Protein AF-A0A146G8A7-F1 (afdb_monomer)

Foldseek 3Di:
DDDDDDDDD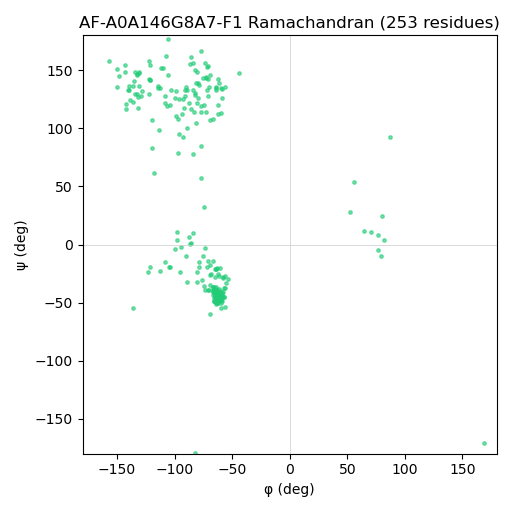DDPDDDDPVNVVVVVVVVVVVVVVVVVVVVVVVVVVVLVVLVVQQCVLCVVVVVVLLQQQQQFDLDPFAAQCAVLWHKTKGQQAWDDPPDDAWHSIKIWGWDQDLQQKIWIWIDTDGPPDPPRGRTNDHRDDPCVVVTDTDDIDHFWLEWAKWFQFPVRFTASDDDSVRHTFWIKIKTKGFGPVQSVQDDSVRSNVSSVCLVVQQPRGDHSVVSVVCCVVPPDPCVVGDPCGVSGIDMDIDIRGHD

Sequence (255 aa):
MKRSPTCRSASPAGFSLIELLVAVAVLALMTLMLGQLFSTVNTTWLGGQARVDNFSKSRVLLDLLSEDLRKGVYRSDICSFPNSDIALYTQRAGFAKGATNLRDISLVTYSLQPDTTLQRADYAVTFANTAGITFGNTNSLPETANAVARDTVSGVLGFRVLFLGTNGSLSSTYNVTNGLRGFAVGLAVVDQRTLEKLSAAQLQKLQSDLHDKVSGTNSIRADWQHYMDSQLPWDSYPRDLGRGIKIFERYVPLR

Structure (mmCIF, N/CA/C/O backbone):
data_AF-A0A146G8A7-F1
#
_entry.id   AF-A0A146G8A7-F1
#
loop_
_atom_site.group_PDB
_atom_site.id
_atom_site.type_symbol
_atom_site.label_atom_id
_atom_site.label_alt_id
_atom_site.label_comp_id
_atom_site.label_asym_id
_atom_site.label_entity_id
_atom_site.label_seq_id
_atom_site.pdbx_PDB_ins_code
_atom_site.Cartn_x
_atom_site.Cartn_y
_atom_site.Cartn_z
_atom_site.occupancy
_atom_site.B_iso_or_equiv
_atom_site.auth_seq_id
_atom_site.auth_comp_id
_atom_site.auth_asym_id
_atom_site.auth_atom_id
_atom_site.pdbx_PDB_model_num
ATOM 1 N N . MET A 1 1 ? -79.310 -46.094 39.053 1.00 49.19 1 MET A N 1
ATOM 2 C CA . MET A 1 1 ? -77.980 -45.881 38.427 1.00 49.19 1 MET A CA 1
ATOM 3 C C . MET A 1 1 ? -77.977 -44.548 37.684 1.00 49.19 1 MET A C 1
ATOM 5 O O . MET A 1 1 ? -79.025 -44.183 37.177 1.00 49.19 1 MET A O 1
ATOM 9 N N . LYS A 1 2 ? -76.802 -43.897 37.605 1.00 48.31 2 LYS A N 1
ATOM 10 C CA . LYS A 1 2 ? -76.455 -42.578 37.015 1.00 48.31 2 LYS A CA 1
ATOM 11 C C . LYS A 1 2 ? -76.613 -41.351 37.929 1.00 48.31 2 LYS A C 1
ATOM 13 O O . LYS A 1 2 ? -77.656 -40.718 37.992 1.00 48.31 2 LYS A O 1
ATOM 18 N N . ARG A 1 3 ? -75.505 -41.010 38.603 1.00 51.41 3 ARG A N 1
ATOM 19 C CA . ARG A 1 3 ? -75.219 -39.672 39.143 1.00 51.41 3 ARG A CA 1
ATOM 20 C C . ARG A 1 3 ? -74.646 -38.817 38.007 1.00 51.41 3 ARG A C 1
ATOM 22 O O . ARG A 1 3 ? -73.713 -39.264 37.343 1.00 51.41 3 ARG A O 1
ATOM 29 N N . SER A 1 4 ? -75.201 -37.629 37.787 1.00 67.06 4 SER A N 1
ATOM 30 C CA . SER A 1 4 ? -74.641 -36.627 36.870 1.00 67.06 4 SER A CA 1
ATOM 31 C C . SER A 1 4 ? -73.385 -35.979 37.468 1.00 67.06 4 SER A C 1
ATOM 33 O O . SER A 1 4 ? -73.343 -35.769 38.683 1.00 67.06 4 SER A O 1
ATOM 35 N N . PRO A 1 5 ? -72.368 -35.646 36.654 1.00 61.12 5 PRO A N 1
ATOM 36 C CA . PRO A 1 5 ? -71.168 -34.973 37.127 1.00 61.12 5 PRO A CA 1
ATOM 37 C C . PRO A 1 5 ? -71.448 -33.474 37.299 1.00 61.12 5 PRO A C 1
ATOM 39 O O . PRO A 1 5 ? -71.905 -32.801 36.379 1.00 61.12 5 PRO A O 1
ATOM 42 N N . THR A 1 6 ? -71.169 -32.934 38.481 1.00 63.06 6 THR A N 1
ATOM 43 C CA . THR A 1 6 ? -71.152 -31.487 38.720 1.00 63.06 6 THR A CA 1
ATOM 44 C C . THR A 1 6 ? -69.859 -30.897 38.156 1.00 63.06 6 THR A C 1
ATOM 46 O O . THR A 1 6 ? -68.778 -31.188 38.674 1.00 63.06 6 THR A O 1
ATOM 49 N N . CYS A 1 7 ? -69.958 -30.061 37.118 1.00 60.97 7 CYS A N 1
ATOM 50 C CA . CYS A 1 7 ? -68.868 -29.193 36.669 1.00 60.97 7 CYS A CA 1
ATOM 51 C C . CYS A 1 7 ? -68.466 -28.252 37.812 1.00 60.97 7 CYS A C 1
ATOM 53 O O . CYS A 1 7 ? -69.240 -27.383 38.211 1.00 60.97 7 CYS A O 1
ATOM 55 N N . ARG A 1 8 ? -67.251 -28.417 38.343 1.00 61.81 8 ARG A N 1
ATOM 56 C CA . ARG A 1 8 ? -66.639 -27.425 39.230 1.00 61.81 8 ARG A CA 1
ATOM 57 C C . ARG A 1 8 ? -66.222 -26.224 38.384 1.00 61.81 8 ARG A C 1
ATOM 59 O O . ARG A 1 8 ? -65.345 -26.343 37.536 1.00 61.81 8 ARG A O 1
ATOM 66 N N . SER A 1 9 ? -66.861 -25.084 38.625 1.00 63.19 9 SER A N 1
ATOM 67 C CA . SER A 1 9 ? -66.360 -23.778 38.203 1.00 63.19 9 SER A CA 1
ATOM 68 C C . SER A 1 9 ? -65.029 -23.536 38.918 1.00 63.19 9 SER A C 1
ATOM 70 O O . SER A 1 9 ? -64.984 -23.450 40.144 1.00 63.19 9 SER A O 1
ATOM 72 N N . ALA A 1 10 ? -63.937 -23.509 38.157 1.00 64.19 10 ALA A N 1
ATOM 73 C CA . ALA A 1 10 ? -62.665 -22.996 38.639 1.00 64.19 10 ALA A CA 1
ATOM 74 C C . ALA A 1 10 ? -62.754 -21.466 38.619 1.00 64.19 10 ALA A C 1
ATOM 76 O O . ALA A 1 10 ? -62.988 -20.870 37.567 1.00 64.19 10 ALA A O 1
ATOM 77 N N . SER A 1 11 ? -62.616 -20.834 39.781 1.00 64.50 11 SER A N 1
ATOM 78 C CA . SER A 1 11 ? -62.465 -19.386 39.877 1.00 64.50 11 SER A CA 1
ATOM 79 C C . SER A 1 11 ? -61.153 -18.973 39.196 1.00 64.50 11 SER A C 1
ATOM 81 O O . SER A 1 11 ? -60.120 -19.602 39.444 1.00 64.50 11 SER A O 1
ATOM 83 N N . PRO A 1 12 ? -61.152 -17.936 38.340 1.00 63.16 12 PRO A N 1
ATOM 84 C CA . PRO A 1 12 ? -59.918 -17.437 37.758 1.00 63.16 12 PRO A CA 1
ATOM 85 C C . PRO A 1 12 ? -59.109 -16.776 38.878 1.00 63.16 12 PRO A C 1
ATOM 87 O O . PRO A 1 12 ? -59.474 -15.715 39.382 1.00 63.16 12 PRO A O 1
ATOM 90 N N . ALA A 1 13 ? -58.037 -17.434 39.313 1.00 68.94 13 ALA A N 1
ATOM 91 C CA . ALA A 1 13 ? -57.067 -16.837 40.216 1.00 68.94 13 ALA A CA 1
ATOM 92 C C . ALA A 1 13 ? -56.362 -15.697 39.464 1.00 68.94 13 ALA A C 1
ATOM 94 O O . ALA A 1 13 ? -55.609 -15.938 38.522 1.00 68.94 13 ALA A O 1
ATOM 95 N N . GLY A 1 14 ? -56.673 -14.452 39.827 1.00 73.88 14 GLY A N 1
ATOM 96 C CA . GLY A 1 14 ? -55.958 -13.280 39.332 1.00 73.88 14 GLY A CA 1
ATOM 97 C C . GLY A 1 14 ? -54.555 -13.220 39.933 1.00 73.88 14 GLY A C 1
ATOM 98 O O . GLY A 1 14 ? -54.372 -13.549 41.103 1.00 73.88 14 GLY A O 1
ATOM 99 N N . PHE A 1 15 ? -53.575 -12.799 39.136 1.00 77.94 15 PHE A N 1
ATOM 100 C CA . PHE A 1 15 ? -52.209 -12.569 39.605 1.00 77.94 15 PHE A CA 1
ATOM 101 C C . PHE A 1 15 ? -52.174 -11.484 40.687 1.00 77.94 15 PHE A C 1
ATOM 103 O O . PHE A 1 15 ? -52.839 -10.451 40.573 1.00 77.94 15 PHE A O 1
ATOM 110 N N . SER A 1 16 ? -51.369 -11.701 41.723 1.00 89.75 16 SER A N 1
ATOM 111 C CA . SER A 1 16 ? -51.107 -10.689 42.742 1.00 89.75 16 SER A CA 1
ATOM 112 C C . SER A 1 16 ? -50.227 -9.561 42.186 1.00 89.75 16 SER A C 1
ATOM 114 O O . SER A 1 16 ? -49.403 -9.760 41.291 1.00 89.75 16 SER A O 1
ATOM 116 N N . LEU A 1 17 ? -50.360 -8.355 42.751 1.00 87.19 17 LEU A N 1
ATOM 117 C CA . LEU A 1 17 ? -49.528 -7.199 42.384 1.00 87.19 17 LEU A CA 1
ATOM 118 C C . LEU A 1 17 ? -48.026 -7.489 42.518 1.00 87.19 17 LEU A C 1
ATOM 120 O O . LEU A 1 17 ? -47.232 -6.970 41.737 1.00 87.19 17 LEU A O 1
ATOM 124 N N . ILE A 1 18 ? -47.639 -8.328 43.484 1.00 91.19 18 ILE A N 1
ATOM 125 C CA . ILE A 1 18 ? -46.236 -8.676 43.703 1.00 91.19 18 ILE A CA 1
ATOM 126 C C . ILE A 1 18 ? -45.707 -9.622 42.621 1.00 91.19 18 ILE A C 1
ATOM 128 O O . ILE A 1 18 ? -44.598 -9.415 42.141 1.00 91.19 18 ILE A O 1
ATOM 132 N N . GLU A 1 19 ? -46.505 -10.589 42.160 1.00 89.38 19 GLU A N 1
ATOM 133 C CA . GLU A 1 19 ? -46.132 -11.461 41.037 1.00 89.38 19 GLU A CA 1
ATOM 134 C C . GLU A 1 19 ? -45.983 -10.663 39.742 1.00 89.38 19 GLU A C 1
ATOM 136 O O . GLU A 1 19 ? -45.034 -10.884 38.992 1.00 89.38 19 GLU A O 1
ATOM 141 N N . LEU A 1 20 ? -46.868 -9.689 39.505 1.00 92.00 20 LEU A N 1
ATOM 142 C CA . LEU A 1 20 ? -46.773 -8.809 38.342 1.00 92.00 20 LEU A CA 1
ATOM 143 C C . LEU A 1 20 ? -45.519 -7.923 38.406 1.00 92.00 20 LEU A C 1
ATOM 145 O O . LEU A 1 20 ? -44.819 -7.778 37.405 1.00 92.00 20 LEU A O 1
ATOM 149 N N . LEU A 1 21 ? -45.186 -7.384 39.582 1.00 93.31 21 LEU A N 1
ATOM 150 C CA . LEU A 1 21 ? -43.980 -6.576 39.778 1.00 93.31 21 LEU A CA 1
ATOM 151 C C . LEU A 1 21 ? -42.706 -7.404 39.567 1.00 93.31 21 LEU A C 1
ATOM 153 O O . LEU A 1 21 ? -41.791 -6.962 38.871 1.00 93.31 21 LEU A O 1
ATOM 157 N N . VAL A 1 22 ? -42.664 -8.626 40.103 1.00 95.69 22 VAL A N 1
ATOM 158 C CA . VAL A 1 22 ? -41.540 -9.552 39.908 1.00 95.69 22 VAL A CA 1
ATOM 159 C C . VAL A 1 22 ? -41.408 -9.950 38.436 1.00 95.69 22 VAL A C 1
ATOM 161 O O . VAL A 1 22 ? -40.302 -9.915 37.897 1.00 95.69 22 VAL A O 1
ATOM 164 N N . ALA A 1 23 ? -42.512 -10.262 37.752 1.00 95.38 23 ALA A N 1
ATOM 165 C CA . ALA A 1 23 ? -42.494 -10.620 36.335 1.00 95.38 23 ALA A CA 1
ATOM 166 C C . ALA A 1 23 ? -41.949 -9.481 35.456 1.00 95.38 23 ALA A C 1
ATOM 168 O O . ALA A 1 23 ? -41.101 -9.720 34.595 1.00 95.38 23 ALA A O 1
ATOM 169 N N . VAL A 1 24 ? -42.373 -8.236 35.706 1.00 95.00 24 VAL A N 1
ATOM 170 C CA . VAL A 1 24 ? -41.868 -7.057 34.984 1.00 95.00 24 VAL A CA 1
ATOM 171 C C . VAL A 1 24 ? -40.394 -6.794 35.302 1.00 95.00 24 VAL A C 1
ATOM 173 O O . VAL A 1 24 ? -39.631 -6.479 34.391 1.00 95.00 24 VAL A O 1
ATOM 176 N N . ALA A 1 25 ? -39.960 -6.971 36.554 1.00 95.81 25 ALA A N 1
ATOM 177 C CA . ALA A 1 25 ? -38.556 -6.809 36.935 1.00 95.81 25 ALA A CA 1
ATOM 178 C C . ALA A 1 25 ? -37.645 -7.828 36.231 1.00 95.81 25 ALA A C 1
ATOM 180 O O . ALA A 1 25 ? -36.602 -7.459 35.688 1.00 95.81 25 ALA A O 1
ATOM 181 N N . VAL A 1 26 ? -38.057 -9.099 36.179 1.00 96.50 26 VAL A N 1
ATOM 182 C CA . VAL A 1 26 ? -37.319 -10.150 35.461 1.00 96.50 26 VAL A CA 1
ATOM 183 C C . VAL A 1 26 ? -37.304 -9.872 33.958 1.00 96.50 26 VAL A C 1
ATOM 185 O O . VAL A 1 26 ? -36.250 -9.977 33.335 1.00 96.50 26 VAL A O 1
ATOM 188 N N . LEU A 1 27 ? -38.432 -9.455 33.376 1.00 96.19 27 LEU A N 1
ATOM 189 C CA . LEU A 1 27 ? -38.505 -9.082 31.962 1.00 96.19 27 LEU A CA 1
ATOM 190 C C . LEU A 1 27 ? -37.574 -7.902 31.634 1.00 96.19 27 LEU A C 1
ATOM 192 O O . LEU A 1 27 ? -36.842 -7.948 30.644 1.00 96.19 27 LEU A O 1
ATOM 196 N N . ALA A 1 28 ? -37.559 -6.861 32.469 1.00 96.62 28 ALA A N 1
ATOM 197 C CA . ALA A 1 28 ? -36.674 -5.708 32.306 1.00 96.62 28 ALA A CA 1
ATOM 198 C C . ALA A 1 28 ? -35.193 -6.119 32.380 1.00 96.62 28 ALA A C 1
ATOM 200 O O . ALA A 1 28 ? -34.378 -5.686 31.567 1.00 96.62 28 ALA A O 1
ATOM 201 N N . LEU A 1 29 ? -34.847 -7.019 33.302 1.00 97.00 29 LEU A N 1
ATOM 202 C CA . LEU A 1 29 ? -33.490 -7.545 33.417 1.00 97.00 29 LEU A CA 1
ATOM 203 C C . LEU A 1 29 ? -33.101 -8.383 32.188 1.00 97.00 29 LEU A C 1
ATOM 205 O O . LEU A 1 29 ? -32.030 -8.176 31.618 1.00 97.00 29 LEU A O 1
ATOM 209 N N . MET A 1 30 ? -33.978 -9.280 31.727 1.00 97.25 30 MET A N 1
ATOM 210 C CA . MET A 1 30 ? -33.731 -10.103 30.536 1.00 97.25 30 MET A CA 1
ATOM 211 C C . MET A 1 30 ? -33.567 -9.254 29.271 1.00 97.25 30 MET A C 1
ATOM 213 O O . MET A 1 30 ? -32.652 -9.486 28.482 1.00 97.25 30 MET A O 1
ATOM 217 N N . THR A 1 31 ? -34.418 -8.245 29.083 1.00 96.62 31 THR A N 1
ATOM 218 C CA . THR A 1 31 ? -34.334 -7.331 27.932 1.00 96.62 31 THR A CA 1
ATOM 219 C C . THR A 1 31 ? -33.058 -6.490 27.952 1.00 96.62 31 THR A C 1
ATOM 221 O O . THR A 1 31 ? -32.427 -6.338 26.906 1.00 96.62 31 THR A O 1
ATOM 224 N N . LEU A 1 32 ? -32.612 -6.022 29.125 1.00 96.94 32 LEU A N 1
ATOM 225 C CA . LEU A 1 32 ? -31.321 -5.344 29.276 1.00 96.94 32 LEU A CA 1
ATOM 226 C C . LEU A 1 32 ? -30.158 -6.257 28.859 1.00 96.94 32 LEU A C 1
ATOM 228 O O . LEU A 1 32 ? -29.298 -5.843 28.079 1.00 96.94 32 LEU A O 1
ATOM 232 N N . MET A 1 33 ? -30.143 -7.504 29.342 1.00 96.75 33 MET A N 1
ATOM 233 C CA . MET A 1 33 ? -29.092 -8.470 29.004 1.00 96.75 33 MET A CA 1
ATOM 234 C C . MET A 1 33 ? -29.068 -8.780 27.503 1.00 96.75 33 MET A C 1
ATOM 236 O O . MET A 1 33 ? -28.000 -8.783 26.891 1.00 96.75 33 MET A O 1
ATOM 240 N N . LEU A 1 34 ? -30.235 -8.975 26.882 1.00 95.56 34 LEU A N 1
ATOM 241 C CA . LEU A 1 34 ? -30.341 -9.185 25.435 1.00 95.56 34 LEU A CA 1
ATOM 242 C C . LEU A 1 34 ? -29.860 -7.963 24.639 1.00 95.56 34 LEU A C 1
ATOM 244 O O . LEU A 1 34 ? -29.146 -8.123 23.649 1.00 95.56 34 LEU A O 1
ATOM 248 N N . GLY A 1 35 ? -30.184 -6.749 25.093 1.00 94.38 35 GLY A N 1
ATOM 249 C CA . GLY A 1 35 ? -29.706 -5.511 24.476 1.00 94.38 35 GLY A CA 1
ATOM 250 C C . GLY A 1 35 ? -28.181 -5.376 24.526 1.00 94.38 35 GLY A C 1
ATOM 251 O O . GLY A 1 35 ? -27.553 -5.006 23.530 1.00 94.38 35 GLY A O 1
ATOM 252 N N . GLN A 1 36 ? -27.565 -5.742 25.653 1.00 93.81 36 GLN A N 1
ATOM 253 C CA . GLN A 1 36 ? -26.106 -5.758 25.794 1.00 93.81 36 GLN A CA 1
ATOM 254 C C . GLN A 1 36 ? -25.458 -6.787 24.860 1.00 93.81 36 GLN A C 1
ATOM 256 O O . GLN A 1 36 ? -24.526 -6.440 24.134 1.00 93.81 36 GLN A O 1
ATOM 261 N N . LEU A 1 37 ? -25.987 -8.015 24.807 1.00 95.88 37 LEU A N 1
ATOM 262 C CA . LEU A 1 37 ? -25.492 -9.057 23.902 1.00 95.88 37 LEU A CA 1
ATOM 263 C C . LEU A 1 37 ? -25.574 -8.621 22.438 1.00 95.88 37 LEU A C 1
ATOM 265 O O . LEU A 1 37 ? -24.607 -8.785 21.694 1.00 95.88 37 LEU A O 1
ATOM 269 N N . PHE A 1 38 ? -26.688 -8.012 22.030 1.00 94.69 38 PHE A N 1
ATOM 270 C CA . PHE A 1 38 ? -26.850 -7.519 20.666 1.00 94.69 38 PHE A CA 1
ATOM 271 C C . PHE A 1 38 ? -25.817 -6.435 20.319 1.00 94.69 38 PHE A C 1
ATOM 273 O O . PHE A 1 38 ? -25.213 -6.471 19.247 1.00 94.69 38 PHE A O 1
ATOM 280 N N . SER A 1 39 ? -25.545 -5.511 21.246 1.00 91.50 39 SER A N 1
ATOM 281 C CA . SER A 1 39 ? -24.510 -4.484 21.078 1.00 91.50 39 SER A CA 1
ATOM 282 C C . SER A 1 39 ? -23.108 -5.091 20.915 1.00 91.50 39 SER A C 1
ATOM 284 O O . SER A 1 39 ? -22.356 -4.724 20.003 1.00 91.50 39 SER A O 1
ATOM 286 N N . THR A 1 40 ? -22.759 -6.084 21.737 1.00 91.81 40 THR A N 1
ATOM 287 C CA . THR A 1 40 ? -21.478 -6.798 21.633 1.00 91.81 40 THR A CA 1
ATOM 288 C C . THR A 1 40 ? -21.353 -7.568 20.318 1.00 91.81 40 THR A C 1
ATOM 290 O O . THR A 1 40 ? -20.309 -7.505 19.666 1.00 91.81 40 THR A O 1
ATOM 293 N N . VAL A 1 41 ? -22.414 -8.248 19.875 1.00 93.44 41 VAL A N 1
ATOM 294 C CA . VAL A 1 41 ? -22.420 -8.965 18.591 1.00 93.44 41 VAL A CA 1
ATOM 295 C C . VAL A 1 41 ? -22.257 -7.989 17.429 1.00 93.44 41 VAL A C 1
ATOM 297 O O . VAL A 1 41 ? -21.416 -8.216 16.564 1.00 93.44 41 VAL A O 1
ATOM 300 N N . ASN A 1 42 ? -22.984 -6.870 17.435 1.00 90.50 42 ASN A N 1
ATOM 301 C CA . ASN A 1 42 ? -22.907 -5.871 16.372 1.00 90.50 42 ASN A CA 1
ATOM 302 C C . ASN A 1 42 ? -21.507 -5.240 16.270 1.00 90.50 42 ASN A C 1
ATOM 304 O O . ASN A 1 42 ? -20.939 -5.144 15.186 1.00 90.50 42 ASN A O 1
ATOM 308 N N . THR A 1 43 ? -20.906 -4.851 17.398 1.00 88.00 43 THR A N 1
ATOM 309 C CA . THR A 1 43 ? -19.535 -4.304 17.408 1.00 88.00 43 THR A CA 1
ATOM 310 C C . THR A 1 43 ? -18.497 -5.325 16.941 1.00 88.00 43 THR A C 1
ATOM 312 O O . THR A 1 43 ? -17.602 -4.977 16.169 1.00 88.00 43 THR A O 1
ATOM 315 N N . THR A 1 44 ? -18.646 -6.590 17.341 1.00 89.50 44 THR A N 1
ATOM 316 C CA . THR A 1 44 ? -17.775 -7.690 16.900 1.00 89.50 44 THR A CA 1
ATOM 317 C C . THR A 1 44 ? -17.911 -7.947 15.401 1.00 89.50 44 THR A C 1
ATOM 319 O O . THR A 1 44 ? -16.904 -8.057 14.703 1.00 89.50 44 THR A O 1
ATOM 322 N N . TRP A 1 45 ? -19.143 -7.987 14.893 1.00 91.50 45 TRP A N 1
ATOM 323 C CA . TRP A 1 45 ? -19.438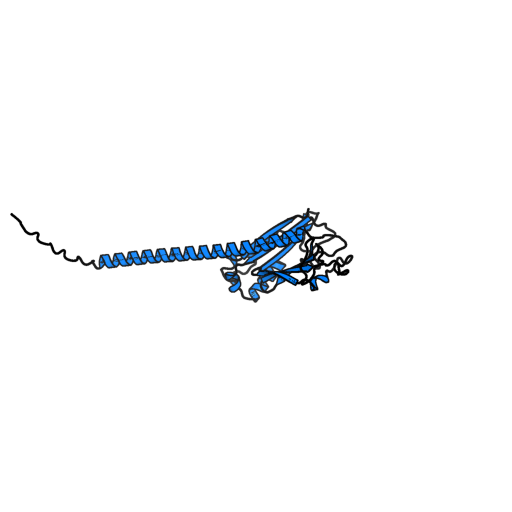 -8.169 13.476 1.00 91.50 45 TRP A CA 1
ATOM 324 C C . TRP A 1 45 ? -18.822 -7.056 12.624 1.00 91.50 45 TRP A C 1
ATOM 326 O O . TRP A 1 45 ? -18.079 -7.334 11.683 1.00 91.50 45 TRP A O 1
ATOM 336 N N . LEU A 1 46 ? -19.050 -5.796 13.003 1.00 88.38 46 LEU A N 1
ATOM 337 C CA . LEU A 1 46 ? -18.507 -4.636 12.291 1.00 88.38 46 LEU A CA 1
ATOM 338 C C . LEU A 1 46 ? -16.972 -4.613 12.320 1.00 88.38 46 LEU A C 1
ATOM 340 O O . LEU A 1 46 ? -16.342 -4.319 11.305 1.00 88.38 46 LEU A O 1
ATOM 344 N N . GLY A 1 47 ? -16.355 -4.975 13.449 1.00 87.75 47 GLY A N 1
ATOM 345 C CA . GLY A 1 47 ? -14.901 -5.130 13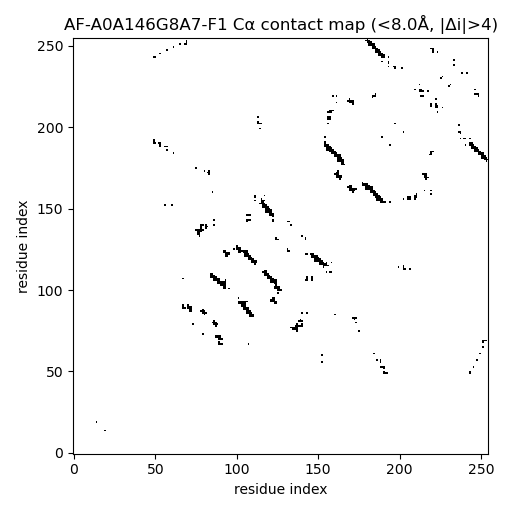.537 1.00 87.75 47 GLY A CA 1
ATOM 346 C C . GLY A 1 47 ? -14.365 -6.256 12.644 1.00 87.75 47 GLY A C 1
ATOM 347 O O . GLY A 1 47 ? -13.315 -6.107 12.016 1.00 87.75 47 GLY A O 1
ATOM 348 N N . GLY A 1 48 ? -15.100 -7.368 12.541 1.00 89.50 48 GLY A N 1
ATOM 349 C CA . GLY A 1 48 ? -14.793 -8.468 11.628 1.00 89.50 48 GLY A CA 1
ATOM 350 C C . GLY A 1 48 ? -14.846 -8.037 10.163 1.00 89.50 48 GLY A C 1
ATOM 351 O O . GLY A 1 48 ? -13.904 -8.298 9.417 1.00 89.50 48 GLY A O 1
ATOM 352 N N . GLN A 1 49 ? -15.893 -7.310 9.771 1.00 90.62 49 GLN A N 1
ATOM 353 C CA . GLN A 1 49 ? -16.048 -6.785 8.416 1.00 90.62 49 GLN A CA 1
ATOM 354 C C . GLN A 1 49 ? -14.911 -5.824 8.039 1.00 90.62 49 GLN A C 1
ATOM 356 O O . GLN A 1 49 ? -14.291 -6.003 6.992 1.00 90.62 49 GLN A O 1
ATOM 361 N N . ALA A 1 50 ? -14.581 -4.866 8.912 1.00 89.06 50 ALA A N 1
ATOM 362 C CA . ALA A 1 50 ? -13.469 -3.933 8.707 1.00 89.06 50 ALA A CA 1
ATOM 363 C C . ALA A 1 50 ? -12.130 -4.665 8.517 1.00 89.06 50 ALA A C 1
ATOM 365 O O . ALA A 1 50 ? -11.328 -4.326 7.646 1.00 89.06 50 ALA A O 1
ATOM 366 N N . ARG A 1 51 ? -11.897 -5.725 9.300 1.00 90.62 51 ARG A N 1
ATOM 367 C CA . ARG A 1 51 ? -10.711 -6.569 9.145 1.00 90.62 51 ARG A CA 1
ATOM 368 C C . ARG A 1 51 ? -10.709 -7.270 7.788 1.00 90.62 51 ARG A C 1
ATOM 370 O O . ARG A 1 51 ? -9.708 -7.203 7.087 1.00 90.62 51 ARG A O 1
ATOM 377 N N . VAL A 1 52 ? -11.794 -7.939 7.410 1.00 91.94 52 VAL A N 1
ATOM 378 C CA . VAL A 1 52 ? -11.867 -8.670 6.133 1.00 91.94 52 VAL A CA 1
ATOM 379 C C . VAL A 1 52 ? -11.639 -7.737 4.940 1.00 91.94 52 VAL A C 1
ATOM 381 O O . VAL A 1 52 ? -10.879 -8.095 4.039 1.00 91.94 52 VAL A O 1
ATOM 384 N N . ASP A 1 53 ? -12.222 -6.539 4.963 1.00 89.75 53 ASP A N 1
ATOM 385 C CA . ASP A 1 53 ? -12.045 -5.518 3.925 1.00 89.75 53 ASP A CA 1
ATOM 386 C C . ASP A 1 53 ? -10.570 -5.104 3.782 1.00 89.75 53 ASP A C 1
ATOM 388 O O . ASP A 1 53 ? -9.962 -5.280 2.723 1.00 89.75 53 ASP A O 1
ATOM 392 N N . ASN A 1 54 ? -9.944 -4.681 4.885 1.00 92.12 54 ASN A N 1
ATOM 393 C CA . ASN A 1 54 ? -8.536 -4.281 4.906 1.00 92.12 54 ASN A CA 1
ATOM 394 C C . ASN A 1 54 ? -7.601 -5.389 4.405 1.00 92.12 54 ASN A C 1
ATOM 396 O O . ASN A 1 54 ? -6.720 -5.143 3.584 1.00 92.12 54 ASN A O 1
ATOM 400 N N . PHE A 1 55 ? -7.804 -6.627 4.864 1.00 93.69 55 PHE A N 1
ATOM 401 C CA . PHE A 1 55 ? -6.984 -7.759 4.431 1.00 93.69 55 PHE A CA 1
ATOM 402 C C . PHE A 1 55 ? -7.174 -8.080 2.943 1.00 93.69 55 PHE A C 1
ATOM 404 O O . PHE A 1 55 ? -6.196 -8.405 2.270 1.00 93.69 55 PHE A O 1
ATOM 411 N N . SER A 1 56 ? -8.399 -7.979 2.422 1.00 92.25 56 SER A N 1
ATOM 412 C CA . SER A 1 56 ? -8.690 -8.242 1.007 1.00 92.25 56 SER A CA 1
ATOM 413 C C . SER A 1 56 ? -8.012 -7.208 0.108 1.00 92.25 56 SER A C 1
ATOM 415 O O . SER A 1 56 ? -7.284 -7.582 -0.813 1.00 92.25 56 SER A O 1
ATOM 417 N N . LYS A 1 57 ? -8.158 -5.918 0.442 1.00 90.75 57 LYS A N 1
ATOM 418 C CA . LYS A 1 57 ? -7.508 -4.791 -0.245 1.00 90.75 57 LYS A CA 1
ATOM 419 C C . LYS A 1 57 ? -5.990 -4.946 -0.277 1.00 90.75 57 LYS A C 1
ATOM 421 O O . LYS A 1 57 ? -5.375 -4.928 -1.344 1.00 90.75 57 LYS A O 1
ATOM 426 N N . SER A 1 58 ? -5.379 -5.147 0.890 1.00 92.50 58 SER A N 1
ATOM 427 C CA . SER A 1 58 ? -3.925 -5.251 0.994 1.00 92.50 58 SER A CA 1
ATOM 428 C C . SER A 1 58 ? -3.377 -6.481 0.291 1.00 92.50 58 SER A C 1
ATOM 430 O O . SER A 1 58 ? -2.318 -6.401 -0.322 1.00 92.50 58 SER A O 1
ATOM 432 N N . ARG A 1 59 ? -4.085 -7.613 0.337 1.00 93.12 59 ARG A N 1
ATOM 433 C CA . ARG A 1 59 ? -3.632 -8.832 -0.334 1.00 93.12 59 ARG A CA 1
ATOM 434 C C . ARG A 1 59 ? -3.558 -8.649 -1.846 1.00 93.12 59 ARG A C 1
ATOM 436 O O . ARG A 1 59 ? -2.506 -8.924 -2.410 1.00 93.12 59 ARG A O 1
ATOM 443 N N . VAL A 1 60 ? -4.624 -8.145 -2.470 1.00 92.19 60 VAL A N 1
ATOM 444 C CA . VAL A 1 60 ? -4.670 -7.938 -3.927 1.00 92.19 60 VAL A CA 1
ATOM 445 C C . VAL A 1 60 ? -3.566 -6.979 -4.378 1.00 92.19 60 VAL A C 1
ATOM 447 O O . VAL A 1 60 ? -2.815 -7.304 -5.293 1.00 92.19 60 VAL A O 1
ATOM 450 N N . LEU A 1 61 ? -3.408 -5.841 -3.695 1.00 92.88 61 LEU A N 1
ATOM 451 C CA . LEU A 1 61 ? -2.375 -4.855 -4.025 1.00 92.88 61 LEU A CA 1
ATOM 452 C C . LEU A 1 61 ? -0.958 -5.395 -3.848 1.00 92.88 61 LEU A C 1
ATOM 454 O O . LEU A 1 61 ? -0.113 -5.217 -4.721 1.00 92.88 61 LEU A O 1
ATOM 458 N N . LEU A 1 62 ? -0.684 -6.046 -2.715 1.00 95.12 62 LEU A N 1
ATOM 459 C CA . LEU A 1 62 ? 0.643 -6.585 -2.446 1.00 95.12 62 LEU A CA 1
ATOM 460 C C . LEU A 1 62 ? 0.981 -7.718 -3.410 1.00 95.12 62 LEU A C 1
ATOM 462 O O . LEU A 1 62 ? 2.140 -7.830 -3.793 1.00 95.12 62 LEU A O 1
ATOM 466 N N . ASP A 1 63 ? 0.015 -8.555 -3.797 1.00 95.12 63 ASP A N 1
ATOM 467 C CA . ASP A 1 63 ? 0.214 -9.617 -4.788 1.00 95.12 63 ASP A CA 1
ATOM 468 C C . ASP A 1 63 ? 0.535 -9.017 -6.166 1.00 95.12 63 ASP A C 1
ATOM 470 O O . ASP A 1 63 ? 1.562 -9.371 -6.747 1.00 95.12 63 ASP A O 1
ATOM 474 N N . LEU A 1 64 ? -0.260 -8.044 -6.623 1.00 93.50 64 LEU A N 1
ATOM 475 C CA . LEU A 1 64 ? -0.072 -7.356 -7.903 1.00 93.50 64 LEU A CA 1
ATOM 476 C C . LEU A 1 64 ? 1.277 -6.622 -7.982 1.00 93.50 64 LEU A C 1
ATOM 478 O O . LEU A 1 64 ? 2.042 -6.824 -8.924 1.00 93.50 64 LEU A O 1
ATOM 482 N N . LEU A 1 65 ? 1.618 -5.842 -6.955 1.00 95.06 65 LEU A N 1
ATOM 483 C CA . LEU A 1 65 ? 2.894 -5.132 -6.887 1.00 95.06 65 LEU A CA 1
ATOM 484 C C . LEU A 1 65 ? 4.079 -6.092 -6.761 1.00 95.06 65 LEU A C 1
ATOM 486 O O . LEU A 1 65 ? 5.103 -5.894 -7.408 1.00 95.06 65 LEU A O 1
ATOM 490 N N . SER A 1 66 ? 3.956 -7.160 -5.966 1.00 95.44 66 SER A N 1
ATOM 491 C CA . SER A 1 66 ? 5.018 -8.171 -5.873 1.00 95.44 66 SER A CA 1
ATOM 492 C C . SER A 1 66 ? 5.267 -8.843 -7.218 1.00 95.44 66 SER A C 1
ATOM 494 O O . SER A 1 66 ? 6.413 -9.146 -7.540 1.00 95.44 66 SER A O 1
ATOM 496 N N . GLU A 1 67 ? 4.213 -9.110 -7.987 1.00 94.38 67 GLU A N 1
ATOM 497 C CA . GLU A 1 67 ? 4.334 -9.688 -9.320 1.00 94.38 67 GLU A CA 1
ATOM 498 C C . GLU A 1 67 ? 5.040 -8.730 -10.284 1.00 94.38 67 GLU A C 1
ATOM 500 O O . GLU A 1 67 ? 6.002 -9.142 -10.934 1.00 94.38 67 GLU A O 1
ATOM 505 N N . ASP A 1 68 ? 4.629 -7.461 -10.327 1.00 95.00 68 ASP A N 1
ATOM 506 C CA . ASP A 1 68 ? 5.254 -6.457 -11.192 1.00 95.00 68 ASP A CA 1
ATOM 507 C C . ASP A 1 68 ? 6.731 -6.242 -10.856 1.00 95.00 68 ASP A C 1
ATOM 509 O O . ASP A 1 68 ? 7.561 -6.212 -11.764 1.00 95.00 68 ASP A O 1
ATOM 513 N N . LEU A 1 69 ? 7.064 -6.151 -9.562 1.00 95.25 69 LEU A N 1
ATOM 514 C CA . LEU A 1 69 ? 8.440 -6.010 -9.086 1.00 95.25 69 LEU A CA 1
ATOM 515 C C . LEU A 1 69 ? 9.279 -7.251 -9.414 1.00 95.25 69 LEU A C 1
ATOM 517 O O . LEU A 1 69 ? 10.437 -7.129 -9.800 1.00 95.25 69 LEU A O 1
ATOM 521 N N . ARG A 1 70 ? 8.720 -8.461 -9.307 1.00 94.69 70 ARG A N 1
ATOM 522 C CA . ARG A 1 70 ? 9.441 -9.696 -9.671 1.00 94.69 70 ARG A CA 1
ATOM 523 C C . ARG A 1 70 ? 9.675 -9.826 -11.168 1.00 94.69 70 ARG A C 1
ATOM 525 O O . ARG A 1 70 ? 10.696 -10.370 -11.568 1.00 94.69 70 ARG A O 1
ATOM 532 N N . LYS A 1 71 ? 8.727 -9.359 -11.977 1.00 94.00 71 LYS A N 1
ATOM 533 C CA . LYS A 1 71 ? 8.824 -9.338 -13.442 1.00 94.00 71 LYS A CA 1
ATOM 534 C C . LYS A 1 71 ? 9.498 -8.065 -13.965 1.00 94.00 71 LYS A C 1
ATOM 536 O O . LYS A 1 71 ? 9.528 -7.849 -15.174 1.00 94.00 71 LYS A O 1
ATOM 541 N N . GLY A 1 72 ? 10.021 -7.226 -13.074 1.00 93.25 72 GLY A N 1
ATOM 542 C CA . GLY A 1 72 ? 10.696 -5.984 -13.418 1.00 93.25 72 GLY A CA 1
ATOM 543 C C . GLY A 1 72 ? 11.951 -6.209 -14.259 1.00 93.25 72 GLY A C 1
ATOM 544 O O . GLY A 1 72 ? 12.698 -7.166 -14.054 1.00 93.25 72 GLY A O 1
ATOM 545 N N . VAL A 1 73 ? 12.189 -5.314 -15.213 1.00 91.19 73 VAL A N 1
ATOM 546 C CA . VAL A 1 73 ? 13.378 -5.319 -16.069 1.00 91.19 73 VAL A CA 1
ATOM 547 C C . VAL A 1 73 ? 14.418 -4.370 -15.477 1.00 91.19 73 VAL A C 1
ATOM 549 O O . VAL A 1 73 ? 14.398 -3.171 -15.737 1.00 91.19 73 VAL A O 1
ATOM 552 N N . TYR A 1 74 ? 15.346 -4.920 -14.695 1.00 89.94 74 TYR A N 1
ATOM 553 C CA . TYR A 1 74 ? 16.405 -4.164 -14.015 1.00 89.94 74 TYR A CA 1
ATOM 554 C C . TYR A 1 74 ? 17.709 -4.198 -14.815 1.00 89.94 74 TYR A C 1
ATOM 556 O O . TYR A 1 74 ? 18.615 -4.979 -14.524 1.00 89.94 74 TYR A O 1
ATOM 564 N N . ARG A 1 75 ? 17.794 -3.376 -15.862 1.00 87.38 75 ARG A N 1
ATOM 565 C CA . ARG A 1 75 ? 19.004 -3.241 -16.686 1.00 87.38 75 ARG A CA 1
ATOM 566 C C . ARG A 1 75 ? 19.664 -1.886 -16.468 1.00 87.38 75 ARG A C 1
ATOM 568 O O . ARG A 1 75 ? 18.986 -0.907 -16.191 1.00 87.38 75 ARG A O 1
ATOM 575 N N . SER A 1 76 ? 20.979 -1.820 -16.648 1.00 87.00 76 SER A N 1
ATOM 576 C CA . SER A 1 76 ? 21.750 -0.579 -16.498 1.00 87.00 76 SER A CA 1
ATOM 577 C C . SER A 1 76 ? 21.483 0.459 -17.591 1.00 87.00 76 SER A C 1
ATOM 579 O O . SER A 1 76 ? 21.817 1.621 -17.405 1.00 87.00 76 SER A O 1
ATOM 581 N N . ASP A 1 77 ? 20.900 0.063 -18.723 1.00 87.56 77 ASP A N 1
ATOM 582 C CA . ASP A 1 77 ? 20.573 0.938 -19.851 1.00 87.56 77 ASP A CA 1
ATOM 583 C C . ASP A 1 77 ? 19.112 1.412 -19.858 1.00 87.56 77 ASP A C 1
ATOM 585 O O . ASP A 1 77 ? 18.705 2.094 -20.795 1.00 87.56 77 ASP A O 1
ATOM 589 N N . ILE A 1 78 ? 18.322 1.065 -18.839 1.00 88.25 78 ILE A N 1
ATOM 590 C CA . ILE A 1 78 ? 16.914 1.452 -18.709 1.00 88.25 78 ILE A CA 1
ATOM 591 C C . ILE A 1 78 ? 16.708 2.080 -17.329 1.00 88.25 78 ILE A C 1
ATOM 593 O O . ILE A 1 78 ? 17.119 1.519 -16.315 1.00 88.25 78 ILE A O 1
ATOM 597 N N . CYS A 1 79 ? 16.045 3.235 -17.265 1.00 89.38 79 CYS A N 1
ATOM 598 C CA . CYS A 1 79 ? 15.681 3.835 -15.984 1.00 89.38 79 CYS A CA 1
ATOM 599 C C . CYS A 1 79 ? 14.698 2.938 -15.207 1.00 89.38 79 CYS A C 1
ATOM 601 O O . CYS A 1 79 ? 13.725 2.420 -15.753 1.00 89.38 79 CYS A O 1
ATOM 603 N N . SER A 1 80 ? 14.949 2.773 -13.910 1.00 89.94 80 SER A N 1
ATOM 604 C CA . SER A 1 80 ? 14.024 2.167 -12.953 1.00 89.94 80 SER A CA 1
ATOM 605 C C . SER A 1 80 ? 13.926 3.090 -11.747 1.00 89.94 80 SER A C 1
ATOM 607 O O . SER A 1 80 ? 14.947 3.575 -11.269 1.00 89.94 80 SER A O 1
ATOM 609 N N . PHE A 1 81 ? 12.712 3.313 -11.254 1.00 91.81 81 PHE A N 1
ATOM 610 C CA . PHE A 1 81 ? 12.425 4.124 -10.069 1.00 91.81 81 PHE A CA 1
ATOM 611 C C . PHE A 1 81 ? 12.960 5.575 -10.116 1.00 91.81 81 PHE A C 1
ATOM 613 O O . PHE A 1 81 ? 13.691 5.992 -9.210 1.00 91.81 81 PHE A O 1
ATOM 620 N N . PRO A 1 82 ? 12.638 6.362 -11.164 1.00 89.56 82 PRO A N 1
ATOM 621 C CA . PRO A 1 82 ? 13.068 7.757 -11.256 1.00 89.56 82 PRO A CA 1
ATOM 622 C C . PRO A 1 82 ? 12.553 8.557 -10.054 1.00 89.56 82 PRO A C 1
ATOM 624 O O . PRO A 1 82 ? 11.390 8.435 -9.692 1.00 89.56 82 PRO A O 1
ATOM 627 N N . ASN A 1 83 ? 13.410 9.37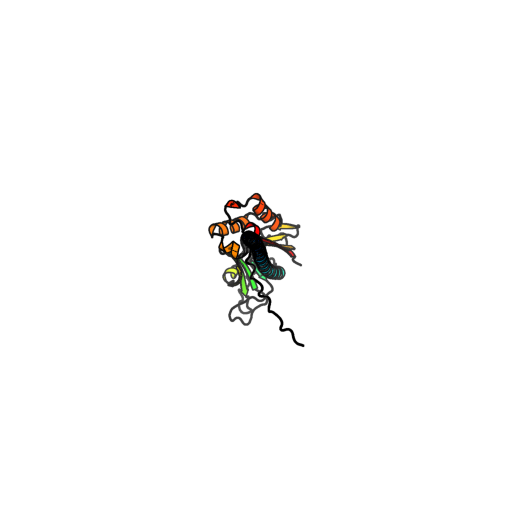2 -9.432 1.00 84.12 83 ASN A N 1
ATOM 628 C CA . ASN A 1 83 ? 13.064 10.196 -8.260 1.00 84.12 83 ASN A CA 1
ATOM 629 C C . ASN A 1 83 ? 12.414 9.422 -7.093 1.00 84.12 83 ASN A C 1
ATOM 631 O O . ASN A 1 83 ? 11.643 9.996 -6.330 1.00 84.12 83 ASN A O 1
ATOM 635 N N . SER A 1 84 ? 12.720 8.128 -6.952 1.00 80.69 84 SER A N 1
ATOM 636 C CA . SER A 1 84 ? 12.084 7.227 -5.977 1.00 80.69 84 SER A CA 1
ATOM 637 C C . SER A 1 84 ? 10.585 6.977 -6.210 1.00 80.69 84 SER A C 1
ATOM 639 O O . SER A 1 84 ? 9.929 6.365 -5.364 1.00 80.69 84 SER A O 1
ATOM 641 N N . ASP A 1 85 ? 10.046 7.373 -7.366 1.00 89.75 85 ASP A N 1
ATOM 642 C CA . ASP A 1 85 ? 8.712 6.968 -7.794 1.00 89.75 85 ASP A CA 1
ATOM 643 C C . ASP A 1 85 ? 8.706 5.481 -8.139 1.00 89.75 85 ASP A C 1
ATOM 645 O O . ASP A 1 85 ? 9.666 4.926 -8.678 1.00 89.75 85 ASP A O 1
ATOM 649 N N . ILE A 1 86 ? 7.593 4.807 -7.865 1.00 93.38 86 ILE A N 1
ATOM 650 C CA . ILE A 1 86 ? 7.456 3.384 -8.173 1.00 93.38 86 ILE A CA 1
ATOM 651 C C . ILE A 1 86 ? 7.038 3.242 -9.631 1.00 93.38 86 ILE A C 1
ATOM 653 O O . ILE A 1 86 ? 5.869 3.022 -9.935 1.00 93.38 86 ILE A O 1
ATOM 657 N N . ALA A 1 87 ? 8.013 3.409 -10.524 1.00 94.06 87 ALA A N 1
ATOM 658 C CA . ALA A 1 87 ? 7.862 3.285 -11.966 1.00 94.06 87 ALA A CA 1
ATOM 659 C C . ALA A 1 87 ? 8.970 2.405 -12.557 1.00 94.06 87 ALA A C 1
ATOM 661 O O . ALA A 1 87 ? 10.157 2.638 -12.320 1.00 94.06 87 ALA A O 1
ATOM 662 N N . LEU A 1 88 ? 8.585 1.381 -13.319 1.00 93.62 88 LEU A N 1
ATOM 663 C CA . LEU A 1 88 ? 9.516 0.437 -13.935 1.00 93.62 88 LEU A CA 1
ATOM 664 C C . LEU A 1 88 ? 8.904 -0.251 -15.155 1.00 93.62 88 LEU A C 1
ATOM 666 O O . LEU A 1 88 ? 7.685 -0.383 -15.268 1.00 93.62 88 LEU A O 1
ATOM 670 N N . TYR A 1 89 ? 9.758 -0.766 -16.034 1.00 93.50 89 TYR A N 1
ATOM 671 C CA . TYR A 1 89 ? 9.326 -1.713 -17.056 1.00 93.50 89 TYR A CA 1
ATOM 672 C C . TYR A 1 89 ? 9.189 -3.114 -16.460 1.00 93.50 89 TYR A C 1
ATOM 674 O O . TYR A 1 89 ? 10.037 -3.552 -15.684 1.00 93.50 89 TYR A O 1
ATOM 682 N N . THR A 1 90 ? 8.144 -3.838 -16.848 1.00 93.88 90 THR A N 1
ATOM 683 C CA . THR A 1 90 ? 7.864 -5.205 -16.396 1.00 93.88 90 THR A CA 1
ATOM 684 C C . THR A 1 90 ? 7.571 -6.127 -17.577 1.00 93.88 90 THR A C 1
ATOM 686 O O . THR A 1 90 ? 7.016 -5.695 -18.588 1.00 93.88 90 THR A O 1
ATOM 689 N N . GLN A 1 91 ? 7.938 -7.404 -17.459 1.00 92.31 91 GLN A N 1
ATOM 690 C CA . GLN A 1 91 ? 7.717 -8.466 -18.450 1.00 92.31 91 GLN A CA 1
ATOM 691 C C . GLN A 1 91 ? 6.269 -8.969 -18.427 1.00 92.31 91 GLN A C 1
ATOM 693 O O . GLN A 1 91 ? 5.970 -10.138 -18.163 1.00 92.31 91 GLN A O 1
ATOM 698 N N . ARG A 1 92 ? 5.343 -8.042 -18.636 1.00 89.62 92 ARG A N 1
ATOM 699 C CA . ARG A 1 92 ? 3.917 -8.296 -18.761 1.00 89.62 92 ARG A CA 1
ATOM 700 C C . ARG A 1 92 ? 3.392 -7.405 -19.872 1.00 89.62 92 ARG A C 1
ATOM 702 O O . ARG A 1 92 ? 3.726 -6.221 -19.921 1.00 89.62 92 ARG A O 1
ATOM 709 N N . ALA A 1 93 ? 2.549 -7.961 -20.737 1.00 87.69 93 ALA A N 1
ATOM 710 C CA . ALA A 1 93 ? 1.816 -7.159 -21.703 1.00 87.69 93 ALA A CA 1
ATOM 711 C C . ALA A 1 93 ? 0.950 -6.126 -20.967 1.00 87.69 93 ALA A C 1
ATOM 713 O O . ALA A 1 93 ? 0.174 -6.467 -20.069 1.00 87.69 93 ALA A O 1
ATOM 714 N N . GLY A 1 94 ? 1.118 -4.861 -21.338 1.00 84.69 94 GLY A N 1
ATOM 715 C CA . GLY A 1 94 ? 0.266 -3.780 -20.859 1.00 84.69 94 GLY A CA 1
ATOM 716 C C . GLY A 1 94 ? -1.026 -3.706 -21.659 1.00 84.69 94 GLY A C 1
ATOM 717 O O . GLY A 1 94 ? -1.246 -4.445 -22.622 1.00 84.69 94 GLY A O 1
ATOM 718 N N . PHE A 1 95 ? -1.861 -2.745 -21.308 1.00 83.12 95 PHE A N 1
ATOM 719 C CA . PHE A 1 95 ? -3.046 -2.399 -22.057 1.00 83.12 95 PHE A CA 1
ATOM 720 C C . PHE A 1 95 ? -2.801 -1.185 -22.956 1.00 83.12 95 PHE A C 1
ATOM 722 O O . PHE A 1 95 ? -2.358 -0.128 -22.514 1.00 83.12 95 PHE A O 1
ATOM 729 N N . ALA A 1 96 ? -3.196 -1.299 -24.222 1.00 80.88 96 ALA A N 1
ATOM 730 C CA . ALA A 1 96 ? -3.435 -0.143 -25.076 1.00 80.88 96 ALA A CA 1
ATOM 731 C C . ALA A 1 96 ? -4.751 -0.338 -25.830 1.00 80.88 96 ALA A C 1
ATOM 733 O O . ALA A 1 96 ? -4.998 -1.382 -26.439 1.00 80.88 96 ALA A O 1
ATOM 734 N N . LYS A 1 97 ? -5.624 0.673 -25.775 1.00 77.69 97 LYS A N 1
ATOM 735 C CA . LYS A 1 97 ? -6.952 0.613 -26.394 1.00 77.69 97 LYS A CA 1
ATOM 736 C C . LYS A 1 97 ? -6.807 0.442 -27.910 1.00 77.69 97 LYS A C 1
ATOM 738 O O . LYS A 1 97 ? -6.241 1.302 -28.572 1.00 77.69 97 LYS A O 1
ATOM 743 N N . GLY A 1 98 ? -7.350 -0.651 -28.448 1.00 75.25 98 GLY A N 1
ATOM 744 C CA . GLY A 1 98 ? -7.337 -0.932 -29.888 1.00 75.25 98 GLY A CA 1
ATOM 745 C C . GLY A 1 98 ? -5.994 -1.425 -30.444 1.00 75.25 98 GLY A C 1
ATOM 746 O O . GLY A 1 98 ? -5.867 -1.550 -31.658 1.00 75.25 98 GLY A O 1
ATOM 747 N N . ALA A 1 99 ? -5.0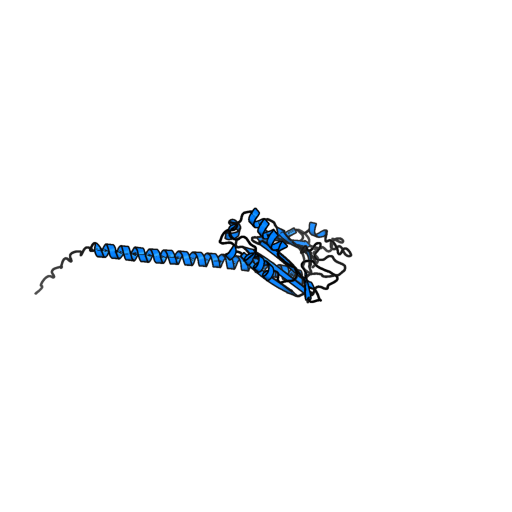03 -1.717 -29.595 1.00 75.94 99 ALA A N 1
ATOM 748 C CA . ALA A 1 99 ? -3.732 -2.283 -30.038 1.00 75.94 99 ALA A CA 1
ATOM 749 C C . ALA A 1 99 ? -3.835 -3.807 -30.214 1.00 75.94 99 ALA A C 1
ATOM 751 O O . ALA A 1 99 ? -4.274 -4.514 -29.310 1.00 75.94 99 ALA A O 1
ATOM 752 N N . THR A 1 100 ? -3.394 -4.313 -31.365 1.00 76.25 100 THR A N 1
ATOM 753 C CA . THR A 1 100 ? -3.391 -5.752 -31.696 1.00 76.25 100 THR A CA 1
ATOM 754 C C . THR A 1 100 ? -2.000 -6.392 -31.631 1.00 76.25 100 THR A C 1
ATOM 756 O O . THR A 1 100 ? -1.900 -7.601 -31.477 1.00 76.25 100 THR A O 1
ATOM 759 N N . ASN A 1 101 ? -0.930 -5.589 -31.683 1.00 82.88 101 ASN A N 1
ATOM 760 C CA . ASN A 1 101 ? 0.471 -6.037 -31.690 1.00 82.88 101 ASN A CA 1
ATOM 761 C C . ASN A 1 101 ? 1.228 -5.509 -30.462 1.00 82.88 101 ASN A C 1
ATOM 763 O O . ASN A 1 101 ? 2.165 -4.707 -30.574 1.00 82.88 101 ASN A O 1
ATOM 767 N N . LEU A 1 102 ? 0.765 -5.917 -29.284 1.00 85.56 102 LEU A N 1
ATOM 768 C CA . LEU A 1 102 ? 1.380 -5.597 -27.997 1.00 85.56 102 LEU A CA 1
ATOM 769 C C . LEU A 1 102 ? 2.643 -6.443 -27.799 1.00 85.56 102 LEU A C 1
ATOM 771 O O . LEU A 1 102 ? 2.690 -7.603 -28.202 1.00 85.56 102 LEU A O 1
ATOM 775 N N . ARG A 1 103 ? 3.670 -5.861 -27.184 1.00 87.19 103 ARG A N 1
ATOM 776 C CA . ARG A 1 103 ? 4.820 -6.610 -26.676 1.00 87.19 103 ARG A CA 1
ATOM 777 C C . ARG A 1 103 ? 4.507 -7.106 -25.265 1.00 87.19 103 ARG A C 1
ATOM 779 O O . ARG A 1 103 ? 3.776 -6.446 -24.529 1.00 87.19 103 ARG A O 1
ATOM 786 N N . ASP A 1 104 ? 5.166 -8.182 -24.844 1.00 88.75 104 ASP A N 1
ATOM 787 C CA . ASP A 1 104 ? 5.123 -8.684 -23.459 1.00 88.75 104 ASP A CA 1
ATOM 788 C C . ASP A 1 104 ? 5.952 -7.828 -22.482 1.00 88.75 104 ASP A C 1
ATOM 790 O O . ASP A 1 104 ? 6.526 -8.320 -21.514 1.00 88.75 104 ASP A O 1
ATOM 794 N N . ILE A 1 105 ? 6.032 -6.524 -22.745 1.00 89.69 105 ILE A N 1
ATOM 795 C CA . ILE A 1 105 ? 6.668 -5.538 -21.886 1.00 89.69 105 ILE A CA 1
ATOM 796 C C . ILE A 1 105 ? 5.776 -4.305 -21.790 1.00 89.69 105 ILE A C 1
ATOM 798 O O . ILE A 1 105 ? 5.221 -3.826 -22.783 1.00 89.69 105 ILE A O 1
ATOM 802 N N . SER A 1 106 ? 5.641 -3.787 -20.579 1.00 91.88 106 SER A N 1
ATOM 803 C CA . SER A 1 106 ? 4.910 -2.557 -20.304 1.00 91.88 106 SER A CA 1
ATOM 804 C C . SER A 1 106 ? 5.598 -1.759 -19.220 1.00 91.88 106 SER A 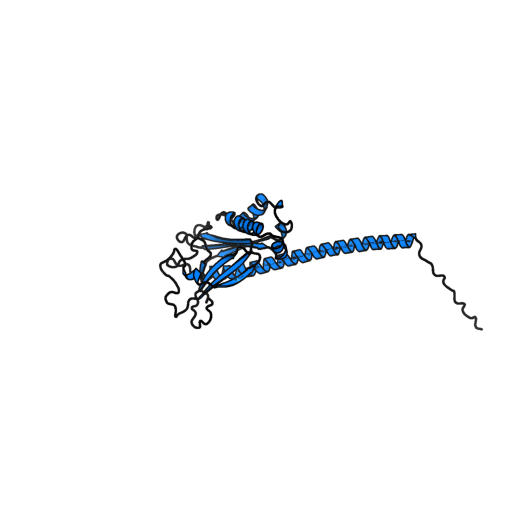C 1
ATOM 806 O O . SER A 1 106 ? 6.327 -2.306 -18.393 1.00 91.88 106 SER A O 1
ATOM 808 N N . LEU A 1 107 ? 5.370 -0.455 -19.247 1.00 92.56 107 LEU A N 1
ATOM 809 C CA . LEU A 1 107 ? 5.704 0.424 -18.144 1.00 92.56 107 LEU A CA 1
ATOM 810 C C . LEU A 1 107 ? 4.556 0.380 -17.142 1.00 92.56 107 LEU A C 1
ATOM 812 O O . LEU A 1 107 ? 3.395 0.508 -17.528 1.00 92.56 107 LEU A O 1
ATOM 816 N N . VAL A 1 108 ? 4.890 0.223 -15.868 1.00 94.44 108 VAL A N 1
ATOM 817 C CA . VAL A 1 108 ? 3.931 0.278 -14.767 1.00 94.44 108 VAL A CA 1
ATOM 818 C C . VAL A 1 108 ? 4.334 1.370 -13.801 1.00 94.44 108 VAL A C 1
ATOM 820 O O . VAL A 1 108 ? 5.524 1.563 -13.545 1.00 94.44 108 VAL A O 1
ATOM 823 N N . THR A 1 109 ? 3.347 2.078 -13.264 1.00 94.94 109 THR A N 1
ATOM 824 C CA . THR A 1 109 ? 3.556 3.094 -12.235 1.00 94.94 109 THR A CA 1
ATOM 825 C C . THR A 1 109 ? 2.568 2.908 -11.094 1.00 94.94 109 THR A C 1
ATOM 827 O O . THR A 1 109 ? 1.430 2.488 -11.304 1.00 94.94 109 THR A O 1
ATOM 830 N N . TYR A 1 110 ? 3.006 3.205 -9.875 1.00 95.81 110 TYR A N 1
ATOM 831 C CA . TYR A 1 110 ? 2.160 3.212 -8.689 1.00 95.81 110 TYR A CA 1
ATOM 832 C C . TYR A 1 110 ? 2.203 4.588 -8.047 1.00 95.81 110 TYR A C 1
ATOM 834 O O . TYR A 1 110 ? 3.277 5.111 -7.752 1.00 95.81 110 TYR A O 1
ATOM 842 N N . SER A 1 111 ? 1.031 5.149 -7.777 1.00 93.94 111 SER A N 1
ATOM 843 C CA . SER A 1 111 ? 0.915 6.444 -7.114 1.00 93.94 111 SER A CA 1
ATOM 844 C C . SER A 1 111 ? -0.231 6.422 -6.116 1.00 93.94 111 SER A C 1
ATOM 846 O O . SER A 1 111 ? -1.334 5.977 -6.441 1.00 93.94 111 SER A O 1
ATOM 848 N N . LEU A 1 112 ? 0.024 6.917 -4.909 1.00 95.00 112 LEU A N 1
ATOM 849 C CA . LEU A 1 112 ? -1.017 7.147 -3.917 1.00 95.00 112 LEU A CA 1
ATOM 850 C C . LEU A 1 112 ? -1.607 8.538 -4.130 1.00 95.00 112 LEU A C 1
ATOM 852 O O . LEU A 1 112 ? -0.881 9.528 -4.066 1.00 95.00 112 LEU A O 1
ATOM 856 N N . GLN A 1 113 ? -2.910 8.598 -4.371 1.00 94.06 113 GLN A N 1
ATOM 857 C CA . GLN A 1 113 ? -3.619 9.849 -4.572 1.00 94.06 113 GLN A CA 1
ATOM 858 C C . GLN A 1 113 ? -4.033 10.494 -3.234 1.00 94.06 113 GLN A C 1
ATOM 860 O O . GLN A 1 113 ? -4.199 9.795 -2.221 1.00 94.06 113 GLN A O 1
ATOM 865 N N . PRO A 1 114 ? -4.245 11.825 -3.210 1.00 91.06 114 PRO A N 1
ATOM 866 C CA . PRO A 1 114 ? -4.680 12.542 -2.006 1.00 91.06 114 PRO A CA 1
ATOM 867 C C . PRO A 1 114 ? -6.039 12.085 -1.451 1.00 91.06 114 PRO A C 1
ATOM 869 O O . PRO A 1 114 ? -6.349 12.323 -0.288 1.00 91.06 114 PRO A O 1
ATOM 872 N N . ASP A 1 115 ? -6.858 11.431 -2.276 1.00 90.81 115 ASP A N 1
ATOM 873 C CA . ASP A 1 115 ? -8.166 10.870 -1.920 1.00 90.81 115 ASP A CA 1
ATOM 874 C C . ASP A 1 115 ? -8.075 9.469 -1.281 1.00 90.81 115 ASP A C 1
ATOM 876 O O . ASP A 1 115 ? -9.097 8.814 -1.093 1.00 90.81 115 ASP A O 1
ATOM 880 N N . THR A 1 116 ? -6.867 9.002 -0.936 1.00 93.94 116 THR A N 1
ATOM 881 C CA . THR A 1 116 ? -6.557 7.648 -0.425 1.00 93.94 116 THR A CA 1
ATOM 882 C C . THR A 1 116 ? -6.683 6.519 -1.445 1.00 93.94 116 THR A C 1
ATOM 884 O O . THR A 1 116 ? -6.616 5.341 -1.077 1.00 93.94 116 THR A O 1
ATOM 887 N N . THR A 1 117 ? -6.836 6.849 -2.726 1.00 94.69 117 THR A N 1
ATOM 888 C CA . THR A 1 117 ? -6.834 5.857 -3.795 1.00 94.69 117 THR A CA 1
ATOM 889 C C . THR A 1 117 ? -5.398 5.536 -4.193 1.00 94.69 117 THR A C 1
ATOM 891 O O . THR A 1 117 ? -4.677 6.370 -4.740 1.00 94.69 117 THR A O 1
ATOM 894 N N . LEU A 1 118 ? -4.956 4.305 -3.943 1.00 95.31 118 LEU A N 1
ATOM 895 C CA . LEU A 1 118 ? -3.744 3.790 -4.568 1.00 95.31 118 LEU A CA 1
ATOM 896 C C . LEU A 1 118 ? -4.101 3.322 -5.973 1.00 95.31 118 LEU A C 1
ATOM 898 O O . LEU A 1 118 ? -4.960 2.455 -6.138 1.00 95.31 118 LEU A O 1
ATOM 902 N N . GLN A 1 119 ? -3.436 3.891 -6.971 1.00 95.12 119 GLN A N 1
ATOM 903 C CA . GLN A 1 119 ? -3.620 3.516 -8.366 1.00 95.12 119 GLN A CA 1
ATOM 904 C C . GLN A 1 119 ? -2.347 2.883 -8.919 1.00 95.12 119 GLN A C 1
ATOM 906 O O . GLN A 1 119 ? -1.239 3.383 -8.705 1.00 95.12 119 GLN A O 1
ATOM 911 N N . ARG A 1 120 ? -2.536 1.797 -9.661 1.00 94.94 120 ARG A N 1
ATOM 912 C CA . ARG A 1 120 ? -1.567 1.254 -10.602 1.00 94.94 120 ARG A CA 1
ATOM 913 C C . ARG A 1 120 ? -1.968 1.704 -12.000 1.00 94.94 120 ARG A C 1
ATOM 915 O O . ARG A 1 120 ? -3.107 1.475 -12.426 1.00 94.94 120 ARG A O 1
ATOM 922 N N . ALA A 1 121 ? -1.040 2.328 -12.706 1.00 93.75 121 ALA A N 1
ATOM 923 C CA . ALA A 1 121 ? -1.193 2.691 -14.102 1.00 93.75 121 ALA A CA 1
ATOM 924 C C . ALA A 1 121 ? -0.248 1.874 -14.978 1.00 93.75 121 ALA A C 1
ATOM 926 O O . ALA A 1 121 ? 0.815 1.440 -14.531 1.00 93.75 121 ALA A O 1
ATOM 927 N N . ASP A 1 122 ? -0.647 1.659 -16.226 1.00 91.88 122 ASP A N 1
ATOM 928 C CA . ASP A 1 122 ? 0.145 0.927 -17.200 1.00 91.88 122 ASP A CA 1
ATOM 929 C C . ASP A 1 122 ? 0.198 1.634 -18.554 1.00 91.88 122 ASP A C 1
ATOM 931 O O . ASP A 1 122 ? -0.730 2.326 -18.977 1.00 91.88 122 ASP A O 1
ATOM 935 N N . TYR A 1 123 ? 1.323 1.457 -19.237 1.00 90.25 123 TYR A N 1
ATOM 936 C CA . TYR A 1 123 ? 1.533 1.884 -20.609 1.00 90.25 123 TYR A CA 1
ATOM 937 C C . TYR A 1 123 ? 2.128 0.725 -21.401 1.00 90.25 123 TYR A C 1
ATOM 939 O O . TYR A 1 123 ? 3.219 0.228 -21.103 1.00 90.25 123 TYR A O 1
ATOM 947 N N . ALA A 1 124 ? 1.388 0.260 -22.404 1.00 89.62 124 ALA A N 1
ATOM 948 C CA . ALA A 1 124 ? 1.828 -0.855 -23.219 1.00 89.62 124 ALA A CA 1
ATOM 949 C C . ALA A 1 124 ? 2.815 -0.429 -24.304 1.00 89.62 124 ALA A C 1
ATOM 951 O O . ALA A 1 124 ? 2.602 0.548 -25.023 1.00 89.62 124 ALA A O 1
ATOM 952 N N . VAL A 1 125 ? 3.846 -1.247 -24.498 1.00 86.50 125 VAL A N 1
ATOM 953 C CA . VAL A 1 125 ? 4.764 -1.110 -25.625 1.00 86.50 125 VAL A CA 1
ATOM 954 C C . VAL A 1 125 ? 4.235 -1.951 -26.785 1.00 86.50 125 VAL A C 1
ATOM 956 O O . VAL A 1 125 ? 3.878 -3.113 -26.607 1.00 86.50 125 VAL A O 1
ATOM 959 N N . THR A 1 126 ? 4.186 -1.393 -27.993 1.00 85.00 126 THR A N 1
ATOM 960 C CA . THR A 1 126 ? 3.758 -2.123 -29.199 1.00 85.00 126 THR A CA 1
ATOM 961 C C . THR A 1 126 ? 4.945 -2.428 -30.109 1.00 85.00 126 THR A C 1
ATOM 963 O O . THR A 1 126 ? 6.020 -1.837 -29.991 1.00 85.00 126 THR A O 1
ATOM 966 N N . PHE A 1 127 ? 4.792 -3.373 -31.037 1.00 79.69 127 PHE A N 1
ATOM 967 C CA . PHE A 1 127 ? 5.824 -3.615 -32.056 1.00 79.69 127 PHE A CA 1
ATOM 968 C C . PHE A 1 127 ? 5.941 -2.468 -33.069 1.00 79.69 127 PHE A C 1
ATOM 970 O O . PHE A 1 127 ? 7.021 -2.259 -33.611 1.00 79.69 127 PHE A O 1
ATOM 977 N N . ALA A 1 128 ? 4.860 -1.709 -33.278 1.00 74.69 128 ALA A N 1
ATOM 978 C CA . ALA A 1 128 ? 4.813 -0.582 -34.2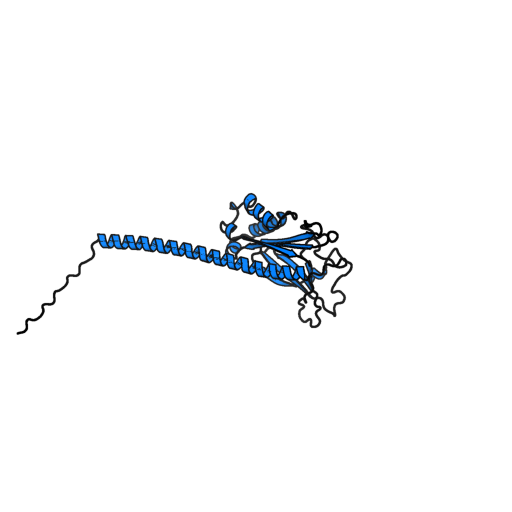08 1.00 74.69 128 ALA A CA 1
ATOM 979 C C . ALA A 1 128 ? 5.426 0.712 -33.640 1.00 74.69 128 ALA A C 1
ATOM 981 O O . ALA A 1 128 ? 5.854 1.567 -34.409 1.00 74.69 128 ALA A O 1
ATOM 982 N N . ASN A 1 129 ? 5.479 0.865 -32.311 1.00 68.50 129 ASN A N 1
ATOM 983 C CA . ASN A 1 129 ? 6.096 2.022 -31.668 1.00 68.50 129 ASN A CA 1
ATOM 984 C C . ASN A 1 129 ? 7.591 1.764 -31.412 1.00 68.50 129 ASN A C 1
ATOM 986 O O . ASN A 1 129 ? 7.966 1.107 -30.440 1.00 68.50 129 ASN A O 1
ATOM 990 N N . THR A 1 130 ? 8.452 2.297 -32.279 1.00 56.59 130 THR A N 1
ATOM 991 C CA . THR A 1 130 ? 9.917 2.238 -32.132 1.00 56.59 130 THR A CA 1
ATOM 992 C C . THR A 1 130 ? 10.458 3.127 -31.007 1.00 56.59 130 THR A C 1
ATOM 994 O O . THR A 1 130 ? 11.592 2.921 -30.588 1.00 56.59 130 THR A O 1
ATOM 997 N N . ALA A 1 131 ? 9.657 4.059 -30.477 1.00 63.84 131 ALA A N 1
ATOM 998 C CA . ALA A 1 131 ? 10.004 4.942 -29.360 1.00 63.84 131 ALA A CA 1
ATOM 999 C C . ALA A 1 131 ? 9.469 4.445 -28.000 1.00 63.84 131 ALA A C 1
ATOM 1001 O O . ALA A 1 131 ? 9.462 5.188 -27.027 1.00 63.84 131 ALA A O 1
ATOM 1002 N N . GLY A 1 132 ? 8.963 3.208 -27.921 1.00 66.56 132 GLY A N 1
ATOM 1003 C CA . GLY A 1 132 ? 8.241 2.723 -26.740 1.00 66.56 132 GLY A CA 1
ATOM 1004 C C . GLY A 1 132 ? 9.099 2.378 -25.516 1.00 66.56 132 GLY A C 1
ATOM 1005 O O . GLY A 1 132 ? 8.529 2.121 -24.460 1.00 66.56 132 GLY A O 1
ATOM 1006 N N . ILE A 1 133 ? 10.429 2.339 -25.653 1.00 79.75 133 ILE A N 1
ATOM 1007 C CA . ILE A 1 133 ? 11.383 2.176 -24.546 1.00 79.75 133 ILE A CA 1
ATOM 1008 C C . ILE A 1 133 ? 12.593 3.064 -24.835 1.00 79.75 133 ILE A C 1
ATOM 1010 O O . ILE A 1 133 ? 13.312 2.830 -25.810 1.00 79.75 133 ILE A O 1
ATOM 1014 N N . THR A 1 134 ? 12.843 4.054 -23.982 1.00 80.25 134 THR A N 1
ATOM 1015 C CA . THR A 1 134 ? 14.049 4.882 -24.076 1.00 80.25 134 THR A CA 1
ATOM 1016 C C . THR A 1 134 ? 15.247 4.176 -23.435 1.00 80.25 134 THR A C 1
ATOM 1018 O O . THR A 1 134 ? 15.377 4.125 -22.214 1.00 80.25 134 THR A O 1
ATOM 1021 N N . PHE A 1 135 ? 16.151 3.649 -24.263 1.00 84.00 135 PHE A N 1
ATOM 1022 C CA . PHE A 1 135 ? 17.434 3.100 -23.811 1.00 84.00 135 PHE A CA 1
ATOM 1023 C C . PHE A 1 135 ? 18.479 4.209 -23.612 1.00 84.00 135 PHE A C 1
ATOM 1025 O O . PHE A 1 135 ? 18.457 5.232 -24.294 1.00 84.00 135 PHE A O 1
ATOM 1032 N N . GLY A 1 136 ? 19.417 4.003 -22.689 1.00 82.69 136 GLY A N 1
ATOM 1033 C CA . GLY A 1 136 ? 20.526 4.919 -22.398 1.00 82.69 136 GLY A CA 1
ATOM 1034 C C . GLY A 1 136 ? 20.160 6.123 -21.522 1.00 82.69 136 GLY A C 1
ATOM 1035 O O . GLY A 1 136 ? 21.058 6.808 -21.038 1.00 82.69 136 GLY A O 1
ATOM 1036 N N . ASN A 1 137 ? 18.869 6.365 -21.265 1.00 80.50 137 ASN A N 1
ATOM 1037 C CA . ASN A 1 137 ? 18.403 7.315 -20.256 1.00 80.50 137 ASN A CA 1
ATOM 1038 C C . ASN A 1 137 ? 18.083 6.561 -18.962 1.00 80.50 137 ASN A C 1
ATOM 1040 O O . ASN A 1 137 ? 17.095 5.835 -18.879 1.00 80.50 137 ASN A O 1
ATOM 1044 N N . THR A 1 138 ? 18.925 6.737 -17.946 1.00 80.44 138 THR A N 1
ATOM 1045 C CA . THR A 1 138 ? 18.791 6.061 -16.645 1.00 80.44 138 THR A CA 1
ATOM 1046 C C . THR A 1 138 ? 18.162 6.935 -15.567 1.00 80.44 138 THR A C 1
ATOM 1048 O O . THR A 1 138 ? 17.933 6.456 -14.461 1.00 80.44 138 THR A O 1
ATOM 1051 N N . ASN A 1 139 ? 17.884 8.206 -15.867 1.00 82.31 139 ASN A N 1
ATOM 1052 C CA . ASN A 1 139 ? 17.518 9.206 -14.859 1.00 82.31 139 ASN A CA 1
ATOM 1053 C C . ASN A 1 139 ? 16.037 9.601 -14.910 1.00 82.31 139 ASN A C 1
ATOM 1055 O O . ASN A 1 139 ? 15.541 10.236 -13.985 1.00 82.31 139 ASN A O 1
ATOM 1059 N N . SER A 1 140 ? 15.331 9.267 -15.991 1.00 87.19 140 SER A N 1
ATOM 1060 C CA . SER A 1 140 ? 13.928 9.643 -16.172 1.00 87.19 140 SER A CA 1
ATOM 1061 C C . SER A 1 140 ? 13.170 8.624 -17.017 1.00 87.19 140 SER A C 1
ATOM 1063 O O . SER A 1 140 ? 13.746 7.984 -17.895 1.00 87.19 140 SER A O 1
ATOM 1065 N N . LEU A 1 141 ? 11.864 8.517 -16.758 1.00 88.00 141 LEU A N 1
ATOM 1066 C CA . LEU A 1 141 ? 10.911 7.733 -17.545 1.00 88.00 141 LEU A CA 1
ATOM 1067 C C . LEU A 1 141 ? 9.822 8.667 -18.096 1.00 88.00 141 LEU A C 1
ATOM 1069 O O . LEU A 1 141 ? 8.764 8.801 -17.474 1.00 88.00 141 LEU A O 1
ATOM 1073 N N . PRO A 1 142 ? 10.057 9.364 -19.223 1.00 85.75 142 PRO A N 1
ATOM 1074 C CA . PRO A 1 142 ? 9.067 10.275 -19.804 1.00 85.75 142 PRO A CA 1
ATOM 1075 C C . PRO A 1 142 ? 7.780 9.560 -20.243 1.00 85.75 142 PRO A C 1
ATOM 1077 O O . PRO A 1 142 ? 6.708 10.160 -20.255 1.00 85.75 142 PRO A O 1
ATOM 1080 N N . GLU A 1 143 ? 7.853 8.264 -20.553 1.00 85.88 143 GLU A N 1
ATOM 1081 C CA . GLU A 1 143 ? 6.712 7.453 -20.974 1.00 85.88 143 GLU A CA 1
ATOM 1082 C C . GLU A 1 143 ? 5.676 7.258 -19.856 1.00 85.88 143 GLU A C 1
ATOM 1084 O O . GLU A 1 143 ? 4.539 6.885 -20.143 1.00 85.88 143 GLU A O 1
ATOM 1089 N N . THR A 1 144 ? 6.021 7.571 -18.599 1.00 87.88 144 THR A N 1
ATOM 1090 C CA . THR A 1 144 ? 5.074 7.582 -17.467 1.00 87.88 144 THR A CA 1
ATOM 1091 C C . THR A 1 144 ? 3.897 8.525 -17.704 1.00 87.88 144 THR A C 1
ATOM 1093 O O . THR A 1 144 ? 2.796 8.234 -17.247 1.00 87.88 144 THR A O 1
ATOM 1096 N N . ALA A 1 145 ? 4.082 9.590 -18.493 1.00 87.44 145 ALA A N 1
ATOM 1097 C CA . ALA A 1 145 ? 3.008 10.498 -18.890 1.00 87.44 145 ALA A CA 1
ATOM 1098 C C . ALA A 1 145 ? 1.924 9.825 -19.755 1.00 87.44 145 ALA A C 1
ATOM 1100 O O . ALA A 1 145 ? 0.799 10.313 -19.821 1.00 87.44 145 ALA A O 1
ATOM 1101 N N . ASN A 1 146 ? 2.248 8.702 -20.404 1.00 87.25 146 ASN A N 1
ATOM 1102 C CA . ASN A 1 146 ? 1.311 7.927 -21.216 1.00 87.25 146 ASN A CA 1
ATOM 1103 C C . ASN A 1 146 ? 0.659 6.773 -20.433 1.00 87.25 146 ASN A C 1
ATOM 1105 O O . ASN A 1 146 ? -0.162 6.047 -20.998 1.00 87.25 146 ASN A O 1
ATOM 1109 N N . ALA A 1 147 ? 1.029 6.572 -19.162 1.00 89.62 147 ALA A N 1
ATOM 1110 C CA . ALA A 1 147 ? 0.460 5.525 -18.326 1.00 89.62 147 ALA A CA 1
ATOM 1111 C C . ALA A 1 147 ? -0.982 5.860 -17.938 1.00 89.62 147 ALA A C 1
ATOM 1113 O O . ALA A 1 147 ? -1.295 6.967 -17.501 1.00 89.62 147 ALA A O 1
ATOM 1114 N N . VAL A 1 148 ? -1.870 4.880 -18.085 1.00 90.75 148 VAL A N 1
ATOM 1115 C CA . VAL A 1 148 ? -3.297 5.029 -17.787 1.00 90.75 148 VAL A CA 1
ATOM 1116 C C . VAL A 1 148 ? -3.617 4.258 -16.516 1.00 90.75 148 VAL A C 1
ATOM 1118 O O . VAL A 1 148 ? -3.293 3.081 -16.416 1.00 90.75 148 VAL A O 1
ATOM 1121 N N . ALA A 1 149 ? -4.260 4.905 -15.541 1.00 91.81 149 ALA A N 1
ATOM 1122 C CA . ALA A 1 149 ? -4.683 4.255 -14.301 1.00 91.81 149 ALA A CA 1
ATOM 1123 C C . ALA A 1 149 ? -5.734 3.164 -14.571 1.00 91.81 149 ALA A C 1
ATOM 1125 O O . ALA A 1 149 ? -6.685 3.386 -15.327 1.00 91.81 149 ALA A O 1
ATOM 1126 N N . ARG A 1 150 ? -5.570 1.987 -13.951 1.00 86.56 150 ARG A N 1
ATOM 1127 C CA . ARG A 1 150 ? -6.433 0.817 -14.191 1.00 86.56 150 ARG A CA 1
ATOM 1128 C C . ARG A 1 150 ? -6.852 0.092 -12.935 1.00 86.56 150 ARG A C 1
ATOM 1130 O O . ARG A 1 150 ? -8.047 -0.100 -12.727 1.00 86.56 150 ARG A O 1
ATOM 1137 N N . ASP A 1 151 ? -5.881 -0.305 -12.127 1.00 89.25 151 ASP A N 1
ATOM 1138 C CA . ASP A 1 151 ? -6.152 -1.043 -10.903 1.00 89.25 151 ASP A CA 1
ATOM 1139 C C . ASP A 1 151 ? -6.107 -0.044 -9.749 1.00 89.25 151 ASP A C 1
ATOM 1141 O O . ASP A 1 151 ? -5.052 0.514 -9.440 1.00 89.25 151 ASP A O 1
ATOM 1145 N N . THR A 1 152 ? -7.264 0.234 -9.153 1.00 91.44 152 THR A N 1
ATOM 1146 C CA . THR A 1 152 ? -7.403 1.218 -8.078 1.00 91.44 152 THR A CA 1
ATOM 1147 C C . THR A 1 152 ? -7.974 0.582 -6.823 1.00 91.44 152 THR A C 1
ATOM 1149 O O . THR A 1 152 ? -8.841 -0.291 -6.874 1.00 91.44 152 THR A O 1
ATOM 1152 N N . VAL A 1 153 ? -7.473 1.021 -5.672 1.00 92.81 153 VAL A N 1
ATOM 1153 C CA . VAL A 1 153 ? -7.959 0.595 -4.360 1.00 92.81 153 VAL A CA 1
ATOM 1154 C C . VAL A 1 153 ? -8.018 1.805 -3.442 1.00 92.81 153 VAL A C 1
ATOM 1156 O O . VAL A 1 153 ? -7.015 2.485 -3.241 1.00 92.81 153 VAL A O 1
ATOM 1159 N N . SER A 1 154 ? -9.194 2.060 -2.874 1.00 91.94 154 SER A N 1
ATOM 1160 C CA . SER A 1 154 ? -9.430 3.142 -1.918 1.00 91.94 154 SER A CA 1
ATOM 1161 C C . SER A 1 154 ? -9.106 2.733 -0.477 1.00 91.94 154 SER A C 1
ATOM 1163 O O . SER A 1 154 ? -9.052 1.545 -0.134 1.00 91.94 154 SER A O 1
ATOM 1165 N N . GLY A 1 155 ? -8.922 3.732 0.391 1.00 92.88 155 GLY A N 1
ATOM 1166 C CA . GLY A 1 155 ? -8.634 3.522 1.810 1.00 92.88 155 GLY A CA 1
ATOM 1167 C C . GLY A 1 155 ? -7.175 3.178 2.094 1.00 92.88 155 GLY A C 1
ATOM 1168 O O . GLY A 1 155 ? -6.878 2.556 3.113 1.00 92.88 155 GLY A O 1
ATOM 1169 N N . VAL A 1 156 ? -6.253 3.567 1.211 1.00 95.50 156 VAL A N 1
ATOM 1170 C CA . VAL A 1 156 ? -4.811 3.476 1.449 1.00 95.50 156 VAL A CA 1
ATOM 1171 C C . VAL A 1 156 ? -4.322 4.793 2.053 1.00 95.50 156 VAL A C 1
ATOM 1173 O O . VAL A 1 156 ? -4.399 5.854 1.440 1.00 95.50 156 VAL A O 1
ATOM 1176 N N . LEU A 1 157 ? -3.804 4.731 3.277 1.00 95.38 157 LEU A N 1
ATOM 1177 C CA . LEU A 1 157 ? -3.248 5.887 3.988 1.00 95.38 157 LEU A CA 1
ATOM 1178 C C . LEU A 1 157 ? -1.732 6.001 3.823 1.00 95.38 157 LEU A C 1
ATOM 1180 O O . LEU A 1 157 ? -1.178 7.082 3.964 1.00 95.38 157 LEU A O 1
ATOM 1184 N N . GLY A 1 158 ? -1.046 4.899 3.532 1.00 95.31 158 GLY A N 1
ATOM 1185 C CA . GLY A 1 158 ? 0.402 4.893 3.372 1.00 95.31 158 GLY A CA 1
ATOM 1186 C C . GLY A 1 158 ? 0.836 3.822 2.391 1.00 95.31 158 GLY A C 1
ATOM 1187 O O . GLY A 1 158 ? 0.362 2.688 2.449 1.00 95.31 158 GLY A O 1
ATOM 1188 N N . PHE A 1 159 ? 1.749 4.182 1.497 1.00 95.56 159 PHE A N 1
ATOM 1189 C CA . PHE A 1 159 ? 2.343 3.275 0.525 1.00 95.56 159 PHE A CA 1
ATOM 1190 C C . PHE A 1 159 ? 3.821 3.616 0.360 1.00 95.56 159 PHE A C 1
ATOM 1192 O O . PHE A 1 159 ? 4.156 4.752 0.021 1.00 95.56 159 PHE A O 1
ATOM 1199 N N . ARG A 1 160 ? 4.699 2.645 0.632 1.00 94.62 160 ARG A N 1
ATOM 1200 C CA . ARG A 1 160 ? 6.156 2.805 0.542 1.00 94.62 160 ARG A CA 1
ATOM 1201 C C . ARG A 1 160 ? 6.813 1.544 0.011 1.00 94.62 160 ARG A C 1
ATOM 1203 O O . ARG A 1 160 ? 6.368 0.432 0.290 1.00 94.62 160 ARG A O 1
ATOM 1210 N N . VAL A 1 161 ? 7.914 1.739 -0.702 1.00 95.19 161 VAL A N 1
ATOM 1211 C CA . VAL A 1 161 ? 8.813 0.670 -1.125 1.00 95.19 161 VAL A CA 1
ATOM 1212 C C . VAL A 1 161 ? 10.224 1.068 -0.718 1.00 95.19 161 VAL A C 1
ATOM 1214 O O . VAL A 1 161 ? 10.663 2.173 -1.020 1.00 95.19 161 VAL A O 1
ATOM 1217 N N . LEU A 1 162 ? 10.916 0.175 -0.019 1.00 94.88 162 LEU A N 1
ATOM 1218 C CA . LEU A 1 162 ? 12.343 0.281 0.253 1.00 94.88 162 LEU A CA 1
ATOM 1219 C C . LEU A 1 162 ? 13.098 -0.722 -0.612 1.00 94.88 162 LEU A C 1
ATOM 1221 O O . LEU A 1 162 ? 12.624 -1.831 -0.864 1.00 94.88 162 LEU A O 1
ATOM 1225 N N . PHE A 1 163 ? 14.294 -0.338 -1.029 1.00 94.19 163 PHE A N 1
ATOM 1226 C CA . PHE A 1 163 ? 15.186 -1.123 -1.866 1.00 94.19 163 PHE A CA 1
ATOM 1227 C C . PHE A 1 163 ? 16.193 -1.855 -0.985 1.00 94.19 163 PHE A C 1
ATOM 1229 O O . PHE A 1 163 ? 16.895 -1.232 -0.190 1.00 94.19 163 PHE A O 1
ATOM 1236 N N . LEU A 1 164 ? 16.268 -3.178 -1.127 1.00 93.94 164 LEU A N 1
ATOM 1237 C CA . LEU A 1 164 ? 17.263 -4.002 -0.451 1.00 93.94 164 LEU A CA 1
ATOM 1238 C C . LEU A 1 164 ? 18.475 -4.182 -1.366 1.00 93.94 164 LEU A C 1
ATOM 1240 O O . LEU A 1 164 ? 18.391 -4.855 -2.396 1.00 93.94 164 LEU A O 1
ATOM 1244 N N . GLY A 1 165 ? 19.598 -3.594 -0.970 1.00 92.88 165 GLY A N 1
ATOM 1245 C CA . GLY A 1 165 ? 20.859 -3.678 -1.696 1.00 92.88 165 GLY A CA 1
ATOM 1246 C C . GLY A 1 165 ? 21.597 -5.006 -1.509 1.00 92.88 165 GLY A C 1
ATOM 1247 O O . GLY A 1 165 ? 21.325 -5.793 -0.598 1.00 92.88 165 GLY A O 1
ATOM 1248 N N . THR A 1 166 ? 22.595 -5.250 -2.356 1.00 91.25 166 THR A N 1
ATOM 1249 C CA . THR A 1 166 ? 23.473 -6.434 -2.280 1.00 91.25 166 THR A CA 1
ATOM 1250 C C . THR A 1 166 ? 24.330 -6.493 -1.023 1.00 91.25 166 THR A C 1
ATOM 1252 O O . THR A 1 166 ? 24.637 -7.584 -0.543 1.00 91.25 166 THR A O 1
ATOM 1255 N N . ASN A 1 167 ? 24.655 -5.331 -0.468 1.00 89.69 167 ASN A N 1
ATOM 1256 C CA . ASN A 1 167 ? 25.315 -5.153 0.824 1.00 89.69 167 ASN A CA 1
ATOM 1257 C C . ASN A 1 167 ? 24.393 -5.421 2.034 1.00 89.69 167 ASN A C 1
ATOM 1259 O O . ASN A 1 167 ? 24.846 -5.322 3.169 1.00 89.69 167 ASN A O 1
ATOM 1263 N N . GLY A 1 168 ? 23.109 -5.723 1.809 1.00 87.75 168 GLY A N 1
ATOM 1264 C CA . GLY A 1 168 ? 22.118 -5.938 2.864 1.00 87.75 168 GLY A CA 1
ATOM 1265 C C . GLY A 1 168 ? 21.510 -4.658 3.446 1.00 87.75 168 GLY A C 1
ATOM 1266 O O . GLY A 1 168 ? 20.710 -4.756 4.372 1.00 87.75 168 GLY A O 1
ATOM 1267 N N . SER A 1 169 ? 21.842 -3.471 2.923 1.00 91.19 169 SER A N 1
ATOM 1268 C CA . SER A 1 169 ? 21.231 -2.220 3.384 1.00 91.19 169 SER A CA 1
ATOM 1269 C C . SER A 1 169 ? 19.843 -2.025 2.779 1.00 91.19 169 SER A C 1
ATOM 1271 O O . SER A 1 169 ? 19.670 -2.205 1.571 1.00 91.19 169 SER A O 1
ATOM 1273 N N . LEU A 1 170 ? 18.889 -1.581 3.594 1.00 92.62 170 LEU A N 1
ATOM 1274 C CA . LEU A 1 170 ? 17.649 -0.975 3.114 1.00 92.62 170 LEU A CA 1
ATOM 1275 C C . LEU A 1 170 ? 17.899 0.497 2.755 1.00 92.62 170 LEU A C 1
ATOM 1277 O O . LEU A 1 170 ? 18.766 1.144 3.344 1.00 92.62 170 LEU A O 1
ATOM 1281 N N . SER A 1 171 ? 17.168 1.000 1.762 1.00 92.88 171 SER A N 1
ATOM 1282 C CA . SER A 1 171 ? 17.193 2.405 1.348 1.00 92.88 171 SER A CA 1
ATOM 1283 C C . SER A 1 171 ? 15.828 2.828 0.811 1.00 92.88 171 SER A C 1
ATOM 1285 O O . SER A 1 171 ? 15.154 2.041 0.148 1.00 92.88 171 SER A O 1
ATOM 1287 N N . SER A 1 172 ? 15.425 4.076 1.050 1.00 90.25 172 SER A N 1
ATOM 1288 C CA . SER A 1 172 ? 14.233 4.690 0.439 1.00 90.25 172 SER A CA 1
ATOM 1289 C C . SER A 1 172 ? 14.466 5.171 -0.994 1.00 90.25 172 SER A C 1
ATOM 1291 O O . SER A 1 172 ? 13.510 5.409 -1.727 1.00 90.25 172 SER A O 1
ATOM 1293 N N . THR A 1 173 ? 15.729 5.267 -1.408 1.00 89.75 173 THR A N 1
ATOM 1294 C CA . THR A 1 173 ? 16.125 5.670 -2.758 1.00 89.75 173 THR A CA 1
ATOM 1295 C C . THR A 1 173 ? 16.803 4.512 -3.467 1.00 89.75 173 THR A C 1
ATOM 1297 O O . THR A 1 173 ? 17.679 3.845 -2.901 1.00 89.75 173 THR A O 1
ATOM 1300 N N . TYR A 1 174 ? 16.415 4.283 -4.718 1.00 88.69 174 TYR A N 1
ATOM 1301 C CA . TYR A 1 174 ? 17.050 3.283 -5.559 1.00 88.69 174 TYR A CA 1
ATOM 1302 C C . TYR A 1 174 ? 18.452 3.742 -5.970 1.00 88.69 174 TYR A C 1
ATOM 1304 O O . TYR A 1 174 ? 18.637 4.840 -6.490 1.00 88.69 174 TYR A O 1
ATOM 1312 N N . ASN A 1 175 ? 19.450 2.891 -5.738 1.00 85.44 175 ASN A N 1
ATOM 1313 C CA . ASN A 1 175 ? 20.832 3.141 -6.127 1.00 85.44 175 ASN A CA 1
ATOM 1314 C C . ASN A 1 175 ? 21.288 2.039 -7.083 1.00 85.44 175 ASN A C 1
ATOM 1316 O O . ASN A 1 175 ? 21.554 0.923 -6.651 1.00 85.44 175 ASN A O 1
ATOM 1320 N N . VAL A 1 176 ? 21.419 2.369 -8.368 1.00 79.94 176 VAL A N 1
ATOM 1321 C CA . VAL A 1 176 ? 21.850 1.433 -9.422 1.00 79.94 176 VAL A CA 1
ATOM 1322 C C . VAL A 1 176 ? 23.224 0.804 -9.159 1.00 79.94 176 VAL A C 1
ATOM 1324 O O . VAL A 1 176 ? 23.468 -0.326 -9.574 1.00 79.94 176 VAL A O 1
ATOM 1327 N N . THR A 1 177 ? 24.114 1.503 -8.449 1.00 83.94 177 THR A N 1
ATOM 1328 C CA . THR A 1 177 ? 25.470 1.030 -8.131 1.00 83.94 177 THR A CA 1
ATOM 1329 C C . THR A 1 177 ? 25.454 -0.015 -7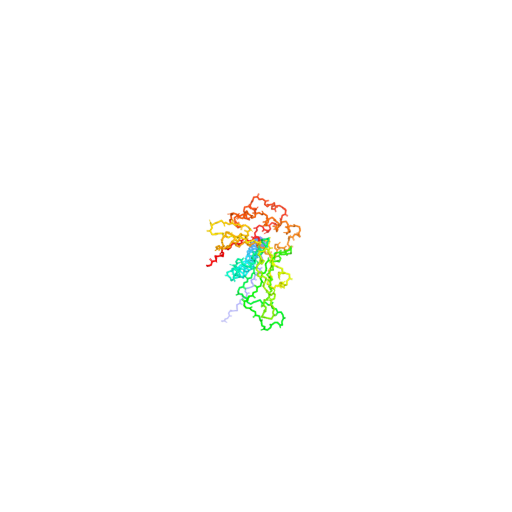.019 1.00 83.94 177 THR A C 1
ATOM 1331 O O . THR A 1 177 ? 26.291 -0.916 -6.993 1.00 83.94 177 THR A O 1
ATOM 1334 N N . ASN A 1 178 ? 24.491 0.080 -6.098 1.00 84.50 178 ASN A N 1
ATOM 1335 C CA . ASN A 1 178 ? 24.262 -0.941 -5.087 1.00 84.50 178 ASN A CA 1
ATOM 1336 C C . ASN A 1 178 ? 23.214 -1.916 -5.623 1.00 84.50 178 ASN A C 1
ATOM 1338 O O . ASN A 1 178 ? 22.018 -1.683 -5.471 1.00 84.50 178 ASN A O 1
ATOM 1342 N N . GLY A 1 179 ? 23.679 -2.993 -6.263 1.00 86.00 179 GLY A N 1
ATOM 1343 C CA . GLY A 1 179 ? 22.813 -3.977 -6.914 1.00 86.00 179 GLY A CA 1
ATOM 1344 C C . GLY A 1 179 ? 21.596 -4.367 -6.068 1.00 86.00 179 GLY A C 1
ATOM 1345 O O . GLY A 1 179 ? 21.653 -4.401 -4.838 1.00 86.00 179 GLY A O 1
ATOM 1346 N N . LEU A 1 180 ? 20.485 -4.665 -6.731 1.00 90.94 180 LEU A N 1
ATOM 1347 C CA . LEU A 1 180 ? 19.192 -4.876 -6.088 1.00 90.94 180 LEU A CA 1
ATOM 1348 C C . LEU A 1 180 ? 18.976 -6.360 -5.770 1.00 90.94 180 LEU A C 1
ATOM 1350 O O . LEU A 1 180 ? 19.058 -7.202 -6.658 1.00 90.94 180 LEU A O 1
ATOM 1354 N N . ARG A 1 181 ? 18.683 -6.686 -4.508 1.00 93.50 181 ARG A N 1
ATOM 1355 C CA . ARG A 1 181 ? 18.337 -8.051 -4.059 1.00 93.50 181 ARG A CA 1
ATOM 1356 C C . ARG A 1 181 ? 16.855 -8.244 -3.789 1.00 93.50 181 ARG A C 1
ATOM 1358 O O . ARG A 1 181 ? 16.379 -9.375 -3.724 1.00 93.50 181 ARG A O 1
ATOM 1365 N N . GLY A 1 182 ? 16.122 -7.161 -3.591 1.00 94.56 182 GLY A N 1
ATOM 1366 C CA . GLY A 1 182 ? 14.703 -7.233 -3.306 1.00 94.56 182 GLY A CA 1
ATOM 1367 C C . GLY A 1 182 ? 14.128 -5.907 -2.859 1.00 94.56 182 GLY A C 1
ATOM 1368 O O . GLY A 1 182 ? 14.790 -4.871 -2.892 1.00 94.56 182 GLY A O 1
ATOM 1369 N N . PHE A 1 183 ? 12.888 -5.978 -2.405 1.00 95.50 183 PHE A N 1
ATOM 1370 C CA . PHE A 1 183 ? 12.120 -4.834 -1.947 1.00 95.50 183 PHE A CA 1
ATOM 1371 C C . PHE A 1 183 ? 11.457 -5.143 -0.613 1.00 95.50 183 PHE A C 1
ATOM 1373 O O . PHE A 1 183 ? 11.028 -6.275 -0.388 1.00 95.50 183 PHE A O 1
ATOM 1380 N N . ALA A 1 184 ? 11.314 -4.136 0.239 1.00 95.88 184 ALA A N 1
ATOM 1381 C CA . ALA A 1 184 ? 10.346 -4.151 1.327 1.00 95.88 184 ALA A CA 1
ATOM 1382 C C . ALA A 1 184 ? 9.180 -3.251 0.919 1.00 95.88 184 ALA A C 1
ATOM 1384 O O . ALA A 1 184 ? 9.374 -2.073 0.643 1.00 95.88 184 ALA A O 1
ATOM 1385 N N . VAL A 1 185 ? 7.979 -3.806 0.839 1.00 96.00 185 VAL A N 1
ATOM 1386 C CA . VAL A 1 185 ? 6.768 -3.088 0.442 1.00 96.00 185 VAL A CA 1
ATOM 1387 C C . VAL A 1 185 ? 5.893 -2.914 1.671 1.00 96.00 185 VAL A C 1
ATOM 1389 O O . VAL A 1 185 ? 5.497 -3.906 2.281 1.00 96.00 185 VAL A O 1
ATOM 1392 N N . GLY A 1 186 ? 5.574 -1.670 2.011 1.00 95.81 186 GLY A N 1
ATOM 1393 C CA . GLY A 1 186 ? 4.719 -1.301 3.131 1.00 95.81 186 GLY A CA 1
ATOM 1394 C C . GLY A 1 186 ? 3.411 -0.685 2.654 1.00 95.81 186 GLY A C 1
ATOM 1395 O O . GLY A 1 186 ? 3.400 0.181 1.776 1.00 95.81 186 GLY A O 1
ATOM 1396 N N . LEU A 1 187 ? 2.306 -1.122 3.253 1.00 96.44 187 LEU A N 1
ATOM 1397 C CA . LEU A 1 187 ? 0.966 -0.627 2.966 1.00 96.44 187 LEU A CA 1
ATOM 1398 C C . LEU A 1 187 ? 0.192 -0.403 4.270 1.00 96.44 187 LEU A C 1
ATOM 1400 O O . LEU A 1 187 ? 0.022 -1.330 5.060 1.00 96.44 187 LEU A O 1
ATOM 1404 N N . ALA A 1 188 ? -0.289 0.817 4.487 1.00 96.44 188 ALA A N 1
ATOM 1405 C CA . ALA A 1 188 ? -1.196 1.161 5.573 1.00 96.44 188 ALA A CA 1
ATOM 1406 C C . ALA A 1 188 ? -2.589 1.391 4.988 1.00 96.44 188 ALA A C 1
ATOM 1408 O O . ALA A 1 188 ? -2.773 2.269 4.144 1.00 96.44 188 ALA A O 1
ATOM 1409 N N . VAL A 1 189 ? -3.562 0.596 5.426 1.00 95.81 189 VAL A N 1
ATOM 1410 C CA . VAL A 1 189 ? -4.953 0.666 4.962 1.00 95.81 189 VAL A CA 1
ATOM 1411 C C . VAL A 1 189 ? -5.903 0.935 6.114 1.00 95.81 189 VAL A C 1
ATOM 1413 O O . VAL A 1 189 ? -5.618 0.595 7.264 1.00 95.81 189 VAL A O 1
ATOM 1416 N N . VAL A 1 190 ? -7.045 1.522 5.787 1.00 94.81 190 VAL A N 1
ATOM 1417 C CA . VAL A 1 190 ? -8.127 1.816 6.718 1.00 94.81 190 VAL A CA 1
A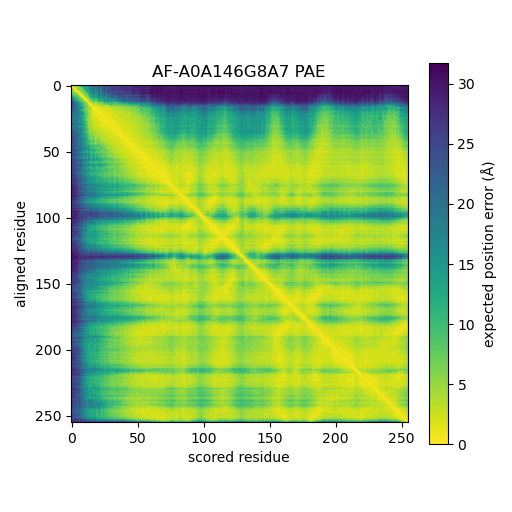TOM 1418 C C . VAL A 1 190 ? -9.456 1.335 6.144 1.00 94.81 190 VAL A C 1
ATOM 1420 O O . VAL A 1 190 ? -9.664 1.323 4.927 1.00 94.81 190 VAL A O 1
ATOM 1423 N N . ASP A 1 191 ? -10.359 0.932 7.033 1.00 91.38 191 ASP A N 1
ATOM 1424 C CA . ASP A 1 191 ? -11.692 0.508 6.635 1.00 91.38 191 ASP A CA 1
ATOM 1425 C C . ASP A 1 191 ? -12.536 1.701 6.166 1.00 91.38 191 ASP A C 1
ATOM 1427 O O . ASP A 1 191 ? -12.344 2.840 6.601 1.00 91.38 191 ASP A O 1
ATOM 1431 N N . GLN A 1 192 ? -13.510 1.422 5.301 1.00 89.44 192 GLN A N 1
ATOM 1432 C CA . GLN A 1 192 ? -14.358 2.445 4.688 1.00 89.44 192 GLN A CA 1
ATOM 1433 C C . GLN A 1 192 ? -15.108 3.312 5.719 1.00 89.44 192 GLN A C 1
ATOM 1435 O O . GLN A 1 192 ? -15.226 4.522 5.549 1.00 89.44 192 GLN A O 1
ATOM 1440 N N . ARG A 1 193 ? -15.577 2.723 6.824 1.00 88.56 193 ARG A N 1
ATOM 1441 C CA . ARG A 1 193 ? -16.366 3.441 7.836 1.00 88.56 193 ARG A CA 1
ATOM 1442 C C . ARG A 1 193 ? -15.513 4.430 8.621 1.00 88.56 193 ARG A C 1
ATOM 1444 O O . ARG A 1 193 ? -15.981 5.507 8.983 1.00 88.56 193 ARG A O 1
ATOM 1451 N N . THR A 1 194 ? -14.283 4.049 8.939 1.00 90.94 194 THR A N 1
ATOM 1452 C CA . THR A 1 194 ? -13.320 4.944 9.578 1.00 90.94 194 THR A CA 1
ATOM 1453 C C . THR A 1 194 ? -12.869 6.028 8.601 1.00 90.94 194 THR A C 1
ATOM 1455 O O . THR A 1 194 ? -12.769 7.185 9.006 1.00 90.94 194 THR A O 1
ATOM 1458 N N . LEU A 1 195 ? -12.668 5.683 7.323 1.00 92.12 195 LEU A N 1
ATOM 1459 C CA . LEU A 1 195 ? -12.309 6.632 6.267 1.00 92.12 195 LEU A CA 1
ATOM 1460 C C . LEU A 1 195 ? -13.335 7.767 6.139 1.00 92.12 195 LEU A C 1
ATOM 1462 O O . LEU A 1 195 ? -12.955 8.931 6.109 1.00 92.12 195 LEU A O 1
ATOM 1466 N N . GLU A 1 196 ? -14.629 7.442 6.160 1.00 92.06 196 GLU A N 1
ATOM 1467 C CA . GLU A 1 196 ? -15.733 8.415 6.078 1.00 92.06 196 GLU A CA 1
ATOM 1468 C C . GLU A 1 196 ? -15.786 9.409 7.248 1.00 92.06 196 GLU A C 1
ATOM 1470 O O . GLU A 1 196 ? -16.395 10.471 7.137 1.00 92.06 196 GLU A O 1
ATOM 1475 N N . LYS A 1 197 ? -15.154 9.085 8.382 1.00 93.06 197 LYS A N 1
ATOM 1476 C CA . LYS A 1 197 ? -15.092 9.964 9.560 1.00 93.06 197 LYS A CA 1
ATOM 1477 C C . LYS A 1 197 ? -13.882 10.895 9.551 1.00 93.06 197 LYS A C 1
ATOM 1479 O O . LYS A 1 197 ? -13.791 11.760 10.422 1.00 93.06 197 LYS A O 1
ATOM 1484 N N . LEU A 1 198 ? -12.936 10.692 8.636 1.00 93.19 198 LEU A N 1
ATOM 1485 C CA . LEU A 1 198 ? -11.727 11.498 8.537 1.00 93.19 198 LEU A CA 1
ATOM 1486 C C . LEU A 1 198 ? -11.973 12.701 7.626 1.00 93.19 198 LEU A C 1
ATOM 1488 O O . LEU A 1 198 ? -12.498 12.586 6.523 1.00 93.19 198 LEU A O 1
ATOM 1492 N N . SER A 1 199 ? -11.552 13.873 8.087 1.00 94.56 199 SER A N 1
ATOM 1493 C CA . SER A 1 199 ? -11.507 15.081 7.265 1.00 94.56 199 SER A CA 1
ATOM 1494 C C . SER A 1 199 ? -10.349 15.026 6.264 1.00 94.56 199 SER A C 1
ATOM 1496 O O . SER A 1 199 ? -9.327 14.382 6.507 1.00 94.56 199 SER A O 1
ATOM 1498 N N . ALA A 1 200 ? -10.457 15.779 5.167 1.00 93.50 200 ALA A N 1
ATOM 1499 C CA . ALA A 1 200 ? -9.395 15.872 4.162 1.00 93.50 200 ALA A CA 1
ATOM 1500 C C . ALA A 1 200 ? -8.043 16.322 4.755 1.00 93.50 200 ALA A C 1
ATOM 1502 O O . ALA A 1 200 ? -7.002 15.788 4.382 1.00 93.50 200 ALA A O 1
ATOM 1503 N N . ALA A 1 201 ? -8.052 17.243 5.726 1.00 94.00 201 ALA A N 1
ATOM 1504 C CA . ALA A 1 201 ? -6.836 17.706 6.398 1.00 94.00 201 ALA A CA 1
ATOM 1505 C C . ALA A 1 201 ? -6.177 16.601 7.242 1.00 94.00 201 ALA A C 1
ATOM 1507 O O . ALA A 1 201 ? -4.957 16.444 7.216 1.00 94.00 201 ALA A O 1
ATOM 1508 N N . GLN A 1 202 ? -6.977 15.800 7.955 1.00 94.56 202 GLN A N 1
ATOM 1509 C CA . GLN A 1 202 ? -6.481 14.635 8.696 1.00 94.56 202 GLN A CA 1
ATOM 1510 C C . GLN A 1 202 ? -5.897 13.581 7.752 1.00 94.56 202 GLN A C 1
ATOM 1512 O O . GLN A 1 202 ? -4.843 13.026 8.047 1.00 94.56 202 GLN A O 1
ATOM 1517 N N . LEU A 1 203 ? -6.550 13.324 6.613 1.00 94.62 203 LEU A N 1
ATOM 1518 C CA . LEU A 1 203 ? -6.060 12.380 5.607 1.00 94.62 203 LEU A CA 1
ATOM 1519 C C . LEU A 1 203 ? -4.717 12.816 5.026 1.00 94.62 203 LEU A C 1
ATOM 1521 O O . LEU A 1 203 ? -3.769 12.037 5.045 1.00 94.62 203 LEU A O 1
ATOM 1525 N N . GLN A 1 204 ? -4.611 14.070 4.584 1.00 94.50 204 GLN A N 1
ATOM 1526 C CA . GLN A 1 204 ? -3.362 14.617 4.053 1.00 94.50 204 GLN A CA 1
ATOM 1527 C C . GLN A 1 204 ? -2.242 14.583 5.096 1.00 94.50 204 GLN A C 1
ATOM 1529 O O . GLN A 1 204 ? -1.117 14.198 4.778 1.00 94.50 204 GLN A O 1
ATOM 1534 N N . LYS A 1 205 ? -2.544 14.923 6.358 1.00 94.75 205 LYS A N 1
ATOM 1535 C CA . LYS A 1 205 ? -1.557 14.867 7.441 1.00 94.75 205 LYS A CA 1
ATOM 1536 C C . LYS A 1 205 ? -1.079 13.442 7.706 1.00 94.75 205 LYS A C 1
ATOM 1538 O O . LYS A 1 205 ? 0.125 13.232 7.801 1.00 94.75 205 LYS A O 1
ATOM 1543 N N . LEU A 1 206 ? -1.994 12.474 7.784 1.00 95.25 206 LEU A N 1
ATOM 1544 C CA . LEU A 1 206 ? -1.650 11.060 7.956 1.00 95.25 206 LEU A CA 1
ATOM 1545 C C . LEU A 1 206 ? -0.817 10.536 6.786 1.00 95.25 206 LEU A C 1
ATOM 1547 O O . LEU A 1 206 ? 0.176 9.856 7.017 1.00 95.25 206 LEU A O 1
ATOM 1551 N N . GLN A 1 207 ? -1.188 10.864 5.547 1.00 95.81 207 GLN A N 1
ATOM 1552 C CA . GLN A 1 207 ? -0.438 10.451 4.360 1.00 95.81 207 GLN A CA 1
ATOM 1553 C C . GLN A 1 207 ? 0.976 11.045 4.339 1.00 95.81 207 GLN A C 1
ATOM 1555 O O . GLN A 1 207 ? 1.928 10.320 4.047 1.00 95.81 207 GLN A O 1
ATOM 1560 N N . SER A 1 208 ? 1.126 12.331 4.682 1.00 95.38 208 SER A N 1
ATOM 1561 C CA . SER A 1 208 ? 2.437 12.984 4.807 1.00 95.38 208 SER A CA 1
ATOM 1562 C C . SER A 1 208 ? 3.259 12.356 5.925 1.00 95.38 208 SER A C 1
ATOM 1564 O O . SER A 1 208 ? 4.405 11.988 5.717 1.00 95.38 208 SER A O 1
ATOM 1566 N N . ASP A 1 209 ? 2.676 12.136 7.101 1.00 95.62 209 ASP A N 1
ATOM 1567 C CA . ASP A 1 209 ? 3.423 11.557 8.213 1.00 95.62 209 ASP A CA 1
ATOM 1568 C C . ASP A 1 209 ? 3.835 10.110 7.923 1.00 95.62 209 ASP A C 1
ATOM 1570 O O . ASP A 1 209 ? 4.985 9.735 8.124 1.00 95.62 209 ASP A O 1
ATOM 1574 N N . LEU A 1 210 ? 2.944 9.288 7.367 1.00 95.50 210 LEU A N 1
ATOM 1575 C CA . LEU A 1 210 ? 3.305 7.942 6.916 1.00 95.50 210 LEU A CA 1
ATOM 1576 C C . LEU A 1 210 ? 4.323 7.979 5.761 1.00 95.50 210 LEU A C 1
ATOM 1578 O O . LEU A 1 210 ? 5.030 6.995 5.541 1.00 95.50 210 LEU A O 1
ATOM 1582 N N . HIS A 1 211 ? 4.439 9.090 5.026 1.00 93.56 211 HIS A N 1
ATOM 1583 C CA . HIS A 1 211 ? 5.550 9.311 4.106 1.00 93.56 211 HIS A CA 1
ATOM 1584 C C . HIS A 1 211 ? 6.863 9.518 4.835 1.00 93.56 211 HIS A C 1
ATOM 1586 O O . HIS A 1 211 ? 7.792 8.735 4.642 1.00 93.56 211 HIS A O 1
ATOM 1592 N N . ASP A 1 212 ? 6.908 10.542 5.671 1.00 93.88 212 ASP A N 1
ATOM 1593 C CA . ASP A 1 212 ? 8.145 11.107 6.198 1.00 93.88 212 ASP A CA 1
ATOM 1594 C C . ASP A 1 212 ? 8.730 10.278 7.343 1.00 93.88 212 ASP A C 1
ATOM 1596 O O . ASP A 1 212 ? 9.908 10.396 7.677 1.00 93.88 212 ASP A O 1
ATOM 1600 N N . LYS A 1 213 ? 7.909 9.431 7.973 1.00 94.25 213 LYS A N 1
ATOM 1601 C CA . LYS A 1 213 ? 8.304 8.638 9.143 1.00 94.25 213 LYS A CA 1
ATOM 1602 C C . LYS A 1 213 ? 8.972 7.315 8.806 1.00 94.25 213 LYS A C 1
ATOM 1604 O O . LYS A 1 213 ? 9.334 6.599 9.730 1.00 94.25 213 LYS A O 1
ATOM 1609 N N . VAL A 1 214 ? 9.170 6.997 7.528 1.00 93.44 214 VAL A N 1
ATOM 1610 C CA . VAL A 1 214 ? 9.970 5.836 7.122 1.00 93.44 214 VAL A CA 1
ATOM 1611 C C . VAL A 1 214 ? 11.441 6.230 7.060 1.00 93.44 214 VAL A C 1
ATOM 1613 O O . VAL A 1 214 ? 11.843 7.047 6.238 1.00 93.44 214 VAL A O 1
ATOM 1616 N N . SER A 1 215 ? 12.253 5.611 7.913 1.00 90.19 215 SER A N 1
ATOM 1617 C CA . SER A 1 215 ? 13.690 5.884 8.045 1.00 90.19 215 SER A CA 1
ATOM 1618 C C . SER A 1 215 ? 14.508 5.447 6.829 1.00 90.19 215 SER A C 1
ATOM 1620 O O . SER A 1 215 ? 15.601 5.955 6.588 1.00 90.19 215 SER A O 1
ATOM 1622 N N . GLY A 1 216 ? 14.003 4.459 6.087 1.00 87.50 216 GLY A N 1
ATOM 1623 C CA . GLY A 1 216 ? 14.720 3.810 4.996 1.00 87.50 216 GLY A CA 1
ATOM 1624 C C . GLY A 1 216 ? 15.789 2.818 5.453 1.00 87.50 216 GLY A C 1
ATOM 1625 O O . GLY A 1 216 ? 16.348 2.140 4.603 1.00 87.50 216 GLY A O 1
ATOM 1626 N N . THR A 1 217 ? 16.051 2.685 6.756 1.00 88.00 217 THR A N 1
ATOM 1627 C CA . THR A 1 217 ? 17.055 1.763 7.318 1.00 88.00 217 THR A CA 1
ATOM 1628 C C . THR A 1 217 ? 16.436 0.632 8.139 1.00 88.00 217 THR A C 1
ATOM 1630 O O . THR A 1 217 ? 17.043 -0.431 8.265 1.00 88.00 217 THR A O 1
ATOM 1633 N N . ASN A 1 218 ? 15.216 0.831 8.640 1.00 89.81 218 ASN A N 1
ATOM 1634 C CA . ASN A 1 218 ? 14.434 -0.159 9.375 1.00 89.81 218 ASN A CA 1
ATOM 1635 C C . ASN A 1 218 ? 13.277 -0.730 8.534 1.00 89.81 218 ASN A C 1
ATOM 1637 O O . ASN A 1 218 ? 13.030 -0.329 7.397 1.00 89.81 218 ASN A O 1
ATOM 1641 N N . SER A 1 219 ? 12.548 -1.686 9.118 1.00 93.25 219 SER A N 1
ATOM 1642 C CA . SER A 1 219 ? 11.254 -2.150 8.600 1.00 93.25 219 SER A CA 1
ATOM 1643 C C . SER A 1 219 ? 10.256 -0.989 8.545 1.00 93.25 219 SER A C 1
ATOM 1645 O O . SER A 1 219 ? 10.090 -0.254 9.521 1.00 93.25 219 SER A O 1
ATOM 1647 N N . ILE A 1 220 ? 9.527 -0.882 7.430 1.00 96.06 220 ILE A N 1
ATOM 1648 C CA . ILE A 1 220 ? 8.492 0.143 7.232 1.00 96.06 220 ILE A CA 1
ATOM 1649 C C . ILE A 1 220 ? 7.417 0.002 8.312 1.00 96.06 220 ILE A C 1
ATOM 1651 O O . ILE A 1 220 ? 6.922 0.985 8.862 1.00 96.06 220 ILE A O 1
ATOM 1655 N N . ARG A 1 221 ? 7.064 -1.245 8.643 1.00 95.69 221 ARG A N 1
ATOM 1656 C CA . ARG A 1 221 ? 6.074 -1.532 9.677 1.00 95.69 221 ARG A CA 1
ATOM 1657 C C . ARG A 1 221 ? 6.542 -1.070 11.049 1.00 95.69 221 ARG A C 1
ATOM 1659 O O . ARG A 1 221 ? 5.729 -0.524 11.788 1.00 95.69 221 ARG A O 1
ATOM 1666 N N . ALA A 1 222 ? 7.801 -1.321 11.399 1.00 95.19 222 ALA A N 1
ATOM 1667 C CA . ALA A 1 222 ? 8.349 -0.906 12.686 1.00 95.19 222 ALA A CA 1
ATOM 1668 C C . ALA A 1 222 ? 8.325 0.623 12.829 1.00 95.19 222 ALA A C 1
ATOM 1670 O O . ALA A 1 222 ? 7.858 1.135 13.846 1.00 95.19 222 ALA A O 1
ATOM 1671 N N . ASP A 1 223 ? 8.737 1.336 11.782 1.00 96.00 223 ASP A N 1
ATOM 1672 C CA . ASP A 1 223 ? 8.758 2.799 11.749 1.00 96.00 223 ASP A CA 1
ATOM 1673 C C . ASP A 1 223 ? 7.351 3.405 11.883 1.00 96.00 223 ASP A C 1
ATOM 1675 O O . ASP A 1 223 ? 7.105 4.277 12.721 1.00 96.00 223 ASP A O 1
ATOM 1679 N N . TRP A 1 224 ? 6.383 2.898 11.116 1.00 96.62 224 TRP A N 1
ATOM 1680 C CA . TRP A 1 224 ? 4.996 3.353 11.215 1.00 96.62 224 TRP A CA 1
ATOM 1681 C C . TRP A 1 224 ? 4.340 2.992 12.548 1.00 96.62 224 TRP A C 1
ATOM 1683 O O . TRP A 1 224 ? 3.572 3.791 13.081 1.00 96.62 224 TRP A O 1
ATOM 1693 N N . GLN A 1 225 ? 4.640 1.818 13.111 1.00 95.19 225 GLN A N 1
ATOM 1694 C CA . GLN A 1 225 ? 4.148 1.438 14.435 1.00 95.19 225 GLN A CA 1
ATOM 1695 C C . GLN A 1 225 ? 4.691 2.389 15.507 1.00 95.19 225 GLN A C 1
ATOM 1697 O O . GLN A 1 225 ? 3.921 2.904 16.312 1.00 95.19 225 GLN A O 1
ATOM 1702 N N . HIS A 1 226 ? 5.988 2.703 15.461 1.00 95.25 226 HIS A N 1
ATOM 1703 C CA . HIS A 1 226 ? 6.597 3.672 16.367 1.00 95.25 226 HIS A CA 1
ATOM 1704 C C . HIS A 1 226 ? 5.941 5.057 16.257 1.00 95.25 226 HIS A C 1
ATOM 1706 O O . HIS A 1 226 ? 5.631 5.674 17.280 1.00 95.25 226 HIS A O 1
ATOM 1712 N N . TYR A 1 227 ? 5.678 5.531 15.035 1.00 95.25 227 TYR A N 1
ATOM 1713 C CA . TYR A 1 227 ? 4.952 6.781 14.810 1.00 95.25 227 TYR A CA 1
ATOM 1714 C C . TYR A 1 227 ? 3.544 6.754 15.429 1.00 95.25 227 TYR A C 1
ATOM 1716 O O . TYR A 1 227 ? 3.189 7.673 16.170 1.00 95.25 227 TYR A O 1
ATOM 1724 N N . MET A 1 228 ? 2.762 5.697 15.189 1.00 94.19 228 MET A N 1
ATOM 1725 C CA . MET A 1 228 ? 1.405 5.570 15.735 1.00 94.19 228 MET A CA 1
ATOM 1726 C C . MET A 1 228 ? 1.381 5.491 17.266 1.00 94.19 228 MET A C 1
ATOM 1728 O O . MET A 1 228 ? 0.480 6.048 17.889 1.00 94.19 228 MET A O 1
ATOM 1732 N N . ASP A 1 229 ? 2.365 4.832 17.876 1.00 93.88 229 ASP A N 1
ATOM 1733 C CA . ASP A 1 229 ? 2.387 4.622 19.326 1.00 93.88 229 ASP A CA 1
ATOM 1734 C C . ASP A 1 229 ? 2.904 5.842 20.099 1.00 93.88 229 ASP A C 1
ATOM 1736 O O . ASP A 1 229 ? 2.474 6.076 21.227 1.00 93.88 229 ASP A O 1
ATOM 1740 N N . SER A 1 230 ? 3.828 6.618 19.518 1.00 93.31 230 SER A N 1
ATOM 1741 C CA . SER A 1 230 ? 4.570 7.651 20.262 1.00 93.31 230 SER A CA 1
ATOM 1742 C C . SER A 1 230 ? 4.439 9.079 19.736 1.00 93.31 230 SER A C 1
ATOM 1744 O O . SER A 1 230 ? 4.720 10.018 20.477 1.00 93.31 230 SER A O 1
ATOM 1746 N N . GLN A 1 231 ? 4.033 9.272 18.478 1.00 93.06 231 GLN A N 1
ATOM 1747 C CA . GLN A 1 231 ? 4.066 10.586 17.822 1.00 93.06 231 GLN A CA 1
ATOM 1748 C C . GLN A 1 231 ? 2.704 11.036 17.290 1.00 93.06 231 GLN A C 1
ATOM 1750 O O . GLN A 1 231 ? 2.494 12.236 17.116 1.00 93.06 231 GLN A O 1
ATOM 1755 N N . LEU A 1 232 ? 1.784 10.106 17.021 1.00 93.50 232 LEU A N 1
ATOM 1756 C CA . LEU A 1 232 ? 0.462 10.430 16.498 1.00 93.50 232 LEU A CA 1
ATOM 1757 C C . LEU A 1 232 ? -0.427 11.036 17.606 1.00 93.50 232 LEU A C 1
ATOM 1759 O O . LEU A 1 232 ? -0.708 10.364 18.601 1.00 93.50 232 LEU A O 1
ATOM 1763 N N . PRO A 1 233 ? -0.929 12.278 17.450 1.00 93.06 233 PRO A N 1
ATOM 1764 C CA . PRO A 1 233 ? -1.816 12.895 18.431 1.00 93.06 233 PRO A CA 1
ATOM 1765 C C . PRO A 1 233 ? -3.238 12.332 18.299 1.00 93.06 233 PRO A C 1
ATOM 1767 O O . PRO A 1 233 ? -4.089 12.920 17.626 1.00 93.06 233 PRO A O 1
ATOM 1770 N N . TRP A 1 234 ? -3.498 11.187 18.939 1.00 92.56 234 TRP A N 1
ATOM 1771 C CA . TRP A 1 234 ? -4.765 10.444 18.849 1.00 92.56 234 TRP A CA 1
ATOM 1772 C C . TRP A 1 234 ? -6.014 11.272 19.168 1.00 92.56 234 TRP A C 1
ATOM 1774 O O . TRP A 1 234 ? -7.061 11.028 18.575 1.00 92.56 234 TRP A O 1
ATOM 1784 N N . ASP A 1 235 ? -5.901 12.283 20.030 1.00 92.44 235 ASP A N 1
ATOM 1785 C CA . ASP A 1 235 ? -7.014 13.174 20.384 1.00 92.44 235 ASP A CA 1
ATOM 1786 C C . ASP A 1 235 ? -7.518 14.017 19.205 1.00 92.44 235 ASP A C 1
ATOM 1788 O O . ASP A 1 235 ? -8.659 14.474 19.208 1.00 92.44 235 ASP A O 1
ATOM 1792 N N . SER A 1 236 ? -6.690 14.202 18.173 1.00 92.50 236 SER A N 1
ATOM 1793 C CA . SER A 1 236 ? -7.084 14.914 16.956 1.00 92.50 236 SER A CA 1
ATOM 1794 C C . SER A 1 236 ? -7.759 14.017 15.917 1.00 92.50 236 SER A C 1
ATOM 1796 O O . SER A 1 236 ? -8.152 14.521 14.868 1.00 92.50 236 SER A O 1
ATOM 1798 N N . TYR A 1 237 ? -7.931 12.717 16.189 1.00 93.75 237 TYR A N 1
ATOM 1799 C CA . TYR A 1 237 ? -8.508 11.740 15.265 1.00 93.75 237 TYR A CA 1
ATOM 1800 C C . TYR A 1 237 ? -9.747 11.036 15.843 1.00 93.75 237 TYR A C 1
ATOM 1802 O O . TYR A 1 237 ? -9.924 10.952 17.060 1.00 93.75 237 TYR A O 1
ATOM 1810 N N . PRO A 1 238 ? -10.624 10.471 14.988 1.00 92.50 238 PRO A N 1
ATOM 1811 C CA . PRO A 1 238 ? -11.706 9.611 15.449 1.00 92.50 238 PRO A CA 1
ATOM 1812 C C . PRO A 1 238 ? -11.164 8.434 16.268 1.00 92.50 238 PRO A C 1
ATOM 1814 O O . PRO A 1 238 ? -10.230 7.755 15.845 1.00 92.50 238 PRO A O 1
ATOM 1817 N N . ARG A 1 239 ? -11.799 8.126 17.406 1.00 88.56 239 ARG A N 1
ATOM 1818 C CA . ARG A 1 239 ? -11.378 7.027 18.304 1.00 88.56 239 ARG A CA 1
ATOM 1819 C C . ARG A 1 239 ? -11.300 5.659 17.620 1.00 88.56 239 ARG A C 1
ATOM 1821 O O . ARG A 1 239 ? -10.533 4.798 18.041 1.00 88.56 239 ARG A O 1
ATOM 1828 N N . ASP A 1 240 ? -12.086 5.465 16.565 1.00 86.50 240 ASP A N 1
ATOM 1829 C CA . ASP A 1 240 ? -12.110 4.220 15.798 1.00 86.50 240 ASP A CA 1
ATOM 1830 C C . ASP A 1 240 ? -10.844 4.031 14.942 1.00 86.50 240 ASP A C 1
ATOM 1832 O O . ASP A 1 240 ? -10.509 2.897 14.598 1.00 86.50 240 ASP A O 1
ATOM 1836 N N . LEU A 1 241 ? -10.092 5.107 14.663 1.00 89.81 241 LEU A N 1
ATOM 1837 C CA . LEU A 1 241 ? -8.927 5.090 13.777 1.00 89.81 241 LEU A CA 1
ATOM 1838 C C . LEU A 1 241 ? -7.848 4.110 14.236 1.00 89.81 241 LEU A C 1
ATOM 1840 O O . LEU A 1 241 ? -7.361 3.319 13.431 1.00 89.81 241 LEU A O 1
ATOM 1844 N N . GLY A 1 242 ? -7.521 4.097 15.530 1.00 86.38 242 GLY A N 1
ATOM 1845 C CA . GLY A 1 242 ? -6.477 3.210 16.054 1.00 86.38 242 GLY A CA 1
ATOM 1846 C C . GLY A 1 242 ? -6.795 1.726 15.864 1.00 86.38 242 GLY A C 1
ATOM 1847 O O . GLY A 1 242 ? -5.898 0.899 15.709 1.00 86.38 242 GLY A O 1
ATOM 1848 N N . ARG A 1 243 ? -8.084 1.369 15.808 1.00 84.75 243 ARG A N 1
ATOM 1849 C CA . ARG A 1 243 ? -8.523 -0.001 15.508 1.00 84.75 243 ARG A CA 1
ATOM 1850 C C . ARG A 1 243 ? -8.704 -0.237 14.010 1.00 84.75 243 ARG A C 1
ATOM 1852 O O . ARG A 1 243 ? -8.469 -1.366 13.571 1.00 84.75 243 ARG A O 1
ATOM 1859 N N . GLY A 1 244 ? -9.096 0.789 13.258 1.00 87.38 244 GLY A N 1
ATOM 1860 C CA . GLY A 1 244 ? -9.365 0.735 11.821 1.00 87.38 244 GLY A CA 1
ATOM 1861 C C . GLY A 1 244 ? -8.109 0.647 10.955 1.00 87.38 244 GLY A C 1
ATOM 1862 O O . GLY A 1 244 ? -8.111 -0.083 9.965 1.00 87.38 244 GLY A O 1
ATOM 1863 N N . ILE A 1 245 ? -7.010 1.304 11.348 1.00 92.50 245 ILE A N 1
ATOM 1864 C CA . ILE A 1 245 ? -5.748 1.240 10.598 1.00 92.50 245 ILE A CA 1
ATOM 1865 C C . ILE A 1 245 ? -5.115 -0.148 10.738 1.00 92.50 245 ILE A C 1
ATOM 1867 O O . ILE A 1 245 ? -5.046 -0.743 11.823 1.00 92.50 245 ILE A O 1
ATOM 1871 N N . LYS A 1 246 ? -4.644 -0.685 9.614 1.00 94.56 246 LYS A N 1
ATOM 1872 C CA . LYS A 1 246 ? -3.872 -1.924 9.539 1.00 94.56 246 LYS A CA 1
ATOM 1873 C C . LYS A 1 246 ? -2.648 -1.707 8.663 1.00 94.56 246 LYS A C 1
ATOM 1875 O O . LYS A 1 246 ? -2.759 -1.219 7.543 1.00 94.56 246 LYS A O 1
ATOM 1880 N N . ILE A 1 247 ? -1.491 -2.096 9.189 1.00 95.56 247 ILE A N 1
ATOM 1881 C CA . ILE A 1 247 ? -0.219 -2.043 8.476 1.00 95.56 247 ILE A CA 1
ATOM 1882 C C . ILE A 1 247 ? 0.152 -3.438 8.007 1.00 95.56 247 ILE A C 1
ATOM 1884 O O . ILE A 1 247 ? 0.150 -4.397 8.783 1.00 95.56 247 ILE A O 1
ATOM 1888 N N . PHE A 1 248 ? 0.536 -3.513 6.744 1.00 96.00 248 PHE A N 1
ATOM 1889 C CA . PHE A 1 248 ? 1.061 -4.693 6.097 1.00 96.00 248 PHE A CA 1
ATOM 1890 C C . PHE A 1 248 ? 2.451 -4.391 5.560 1.00 96.00 248 PHE A C 1
ATOM 1892 O O . PHE A 1 248 ? 2.710 -3.309 5.040 1.00 96.00 248 PHE A O 1
ATOM 1899 N N . GLU A 1 249 ? 3.338 -5.370 5.673 1.00 95.81 249 GLU A N 1
ATOM 1900 C CA . GLU A 1 249 ? 4.663 -5.317 5.076 1.00 95.81 249 GLU A CA 1
ATOM 1901 C C . GLU A 1 249 ? 4.955 -6.653 4.403 1.00 95.81 249 GLU A C 1
ATOM 1903 O O . GLU A 1 249 ? 4.588 -7.717 4.916 1.00 95.81 249 GLU A O 1
ATOM 1908 N N . ARG A 1 250 ? 5.593 -6.598 3.237 1.00 96.06 250 ARG A N 1
ATOM 1909 C CA . ARG A 1 250 ? 6.006 -7.774 2.482 1.00 96.06 250 ARG A CA 1
ATOM 1910 C C . ARG A 1 250 ? 7.385 -7.562 1.885 1.00 96.06 250 ARG A C 1
ATOM 1912 O O . ARG A 1 250 ? 7.627 -6.567 1.213 1.00 96.06 250 ARG A O 1
ATOM 1919 N N . TYR A 1 251 ? 8.241 -8.562 2.045 1.00 95.38 251 TYR A N 1
ATOM 1920 C CA . TYR A 1 251 ? 9.525 -8.614 1.363 1.00 95.38 251 TYR A CA 1
ATOM 1921 C C . TYR A 1 251 ? 9.393 -9.358 0.034 1.00 95.38 251 TYR A C 1
ATOM 1923 O O . TYR A 1 251 ? 8.870 -10.474 -0.028 1.00 95.38 251 TYR A O 1
ATOM 1931 N N . VAL A 1 252 ? 9.863 -8.729 -1.037 1.00 96.12 252 VAL A N 1
ATOM 1932 C CA . VAL A 1 252 ? 9.841 -9.254 -2.401 1.00 96.12 252 VAL A CA 1
ATOM 1933 C C . VAL A 1 252 ? 11.286 -9.498 -2.831 1.00 96.12 252 VAL A C 1
ATOM 1935 O O . VAL A 1 252 ? 11.963 -8.548 -3.214 1.00 96.12 252 VAL A O 1
ATOM 1938 N N . PRO A 1 253 ? 11.794 -10.738 -2.749 1.00 94.00 253 PRO A N 1
ATOM 1939 C CA . PRO A 1 253 ? 13.136 -11.044 -3.223 1.00 94.00 253 PRO A CA 1
ATOM 1940 C C . PRO A 1 253 ? 13.177 -11.033 -4.753 1.00 94.00 253 PRO A C 1
ATOM 1942 O O . PRO A 1 253 ? 12.235 -11.492 -5.410 1.00 94.00 253 PRO A O 1
ATOM 1945 N N . LEU A 1 254 ? 14.287 -10.546 -5.299 1.00 89.88 254 LEU A N 1
ATOM 1946 C CA . LEU A 1 254 ? 14.672 -10.752 -6.688 1.00 89.88 254 LEU A CA 1
ATOM 1947 C C . LEU A 1 254 ? 15.516 -12.027 -6.763 1.00 89.88 254 LEU A C 1
ATOM 1949 O O . LEU A 1 254 ? 16.328 -12.283 -5.873 1.00 89.88 254 LEU A O 1
ATOM 1953 N N . ARG A 1 255 ? 15.237 -12.866 -7.761 1.00 66.69 255 ARG A N 1
ATOM 1954 C CA . ARG A 1 255 ? 15.994 -14.098 -8.008 1.00 66.69 255 ARG A CA 1
ATOM 1955 C C . ARG A 1 255 ? 17.294 -13.808 -8.734 1.00 66.69 255 ARG A C 1
ATOM 1957 O O . ARG A 1 255 ? 17.284 -12.880 -9.570 1.00 66.69 255 ARG A O 1
#

Organism: Terrimicrobium sacchariphilum (NCBI:txid690879)

Secondary structure (DSSP, 8-state):
--PPP--------PPPHHHHHHHHHHHHHHHHHHHHHHHHHHHHHHHHHHHHHHHHHHHHHHHHHHHHHHTB---TTS--SGGG-EEEEESS----TT-SSEEEEEEEEEEE-TTS-EEEEEEEEESS-TTSS--S--S--GGGGG-EEEEEES-EEEEEEEEEETTS-EESS--TTS-EEEEEEEEEE--HHHHTTS-HHHHHHHHHHHHHT--SSS-HHHHHHHHHHHT--GGGS-TTHHHH-EEEEEEEE--

pLDDT: mean 89.08, std 9.01, range [48.31, 97.25]

Solvent-accessible surface area (backbone atoms only — not comparable to full-atom values): 14292 Å² total; per-residue (Å²): 141,86,83,80,84,80,82,78,82,77,77,83,81,75,82,51,73,66,58,53,51,51,52,51,52,52,51,53,51,52,52,52,53,51,52,50,52,51,53,53,51,50,55,51,51,54,53,49,51,40,48,53,52,38,52,50,56,51,47,56,52,52,52,54,50,45,49,46,62,62,38,40,62,90,46,91,46,37,35,58,32,42,94,56,41,55,35,37,40,22,69,42,63,41,65,54,92,92,64,86,53,68,34,60,33,14,41,37,35,53,50,78,43,89,85,20,33,36,32,35,22,32,24,42,23,37,75,85,46,84,77,60,68,67,70,73,39,54,72,54,65,78,66,60,80,64,38,44,74,74,54,72,44,73,38,38,49,28,79,49,61,29,36,28,26,68,88,70,46,48,24,56,57,76,50,85,87,50,45,77,40,29,34,42,39,29,39,29,29,34,19,71,75,52,52,75,70,53,51,71,68,58,48,49,49,48,32,50,47,56,55,72,51,48,80,27,69,64,57,54,56,60,33,50,48,50,40,60,76,76,66,54,69,62,89,83,48,62,83,59,42,80,74,40,51,45,78,46,69,47,77,41,69,53,133

Radius of gyration: 30.42 Å; Cα contacts (8 Å, |Δi|>4): 394; chains: 1; bounding box: 104×64×78 Å

Mean predicted aligned error: 7.98 Å

Nearest PDB structures (foldseek):
  5z3r-assembly4_E  TM=2.587E-01  e=1.709E+00  Mycolicibacterium neoaurum
  6zrc-assembly1_A  TM=2.960E-01  e=9.603E+00  Homo sapiens
  8ass-assembly1_A  TM=2.764E-01  e=9.603E+00  Rhizobium sp. AAP43
  7m40-assembly1_A  TM=2.302E-01  e=7.202E+00  Homo sapiens

InterPro domains:
  IPR012902 Prokaryotic N-terminal methylation site [PF07963] (13-34)
  IPR012902 Prokaryotic N-terminal methylation site [PS00409] (13-33)
  IPR012902 Prokaryotic N-terminal methylation site [TIGR02532] (13-33)

=== Feature glossary ===
Legend for the data blocks above and below:

— What the protein is —

The amino-acid sequence is the protein's primary structure: the linear order of residues from the N-terminus to the C-terminus, written in one-letter code. Everything else here — the 3D coordinates, the secondary structure, the domain annotations — is ultimately a consequence of this string.

Functional annotations link the protein to curated databases. InterPro entries identify conserved domains and families by matching the sequence against member-database signatures (Pfam, PROSITE, CDD, …). Gene Ontology (GO) terms describe molecular function, biological process, and cellular component in a controlled vocabulary. CATH places the structure in a hierarchical fold classification (Class/Architecture/Topology/Homologous-superfamily). The organism is the source species.

— Where its atoms are —

Atomic coordinates in PDBx/mmCIF format — the same representation the Protein Data Bank distributes. Each line of the _atom_site loop places one backbone atom in Cartesian space (units: ångströms, origin: arbitrary).

The six renders are orthographic views along the three Cartesian axes in both directions. Representation (cartoon, sticks, or surface) and color scheme (sequence-rainbow or by-chain) vary across proteins so the training set covers all the common visualization conventions.

— Local backbone conformation —

Eight-state secondary structure (DSSP): H is the canonical α-helix, G the tighter 3₁₀-helix, I the wider π-helix; E/B are β-structure, T and S are turns and bends, and '-' is everything else. DSSP derives these from the pattern of main-chain N–H···O=C hydrogen bonds, not from the sequence.

Three-state secondary structure (P-SEA) collapses the eight DSSP classes into helix (a), strand (b), and coil (c). P-SEA assigns these from Cα geometry alone — distances and angles — without requiring backbone oxygens, so it works on any Cα trace.

φ (phi) and ψ (psi) are the two rotatable backbone dihedrals per residue: φ is the C(i-1)–N–Cα–C torsion, ψ is the N–Cα–C–N(i+1) torsion, both in degrees on (−180°, 180°]. α-helical residues cluster near (−60°, −45°); β-strand residues near (−120°, +130°). A Ramachandran plot is simply a scatter of (φ, ψ) for every residue.

— Global shape and packing —

The geometric summary reports three shape descriptors. Rg (radius of gyration) measures how spread out the Cα atoms are about their centre of mass; compact globular proteins have small Rg, elongated or unfolded ones large. Cα contacts (<8 Å, |i−j|>4) count long-range residue pairs in spatial proximity — high for tightly packed folds, near zero for rods or random coil. The bounding-box extents give the protein's footprint along x, y, z in Å.

SASA measures how much of the protein is reachable by solvent. It is computed by rolling a water-sized probe over the atomic surface and summing the exposed area (Å²). Per-residue SASA distinguishes core (buried, low SASA) from surface (exposed, high SASA) residues; total SASA is a whole-molecule size measure.

Plot images: a contact map (which residues are close in 3D, as an N×N binary image), a Ramachandran scatter (backbone torsion angles, revealing secondary-structure composition at a glance), and — for AlphaFold structures — a PAE heatmap (pairwise prediction confidence).

— Structural neighborhood —

A 3Di character summarizes, for each residue, the relative orientation of the Cα frame of its nearest spatial neighbor. Because it encodes fold topology rather than chemistry, 3Di alignments detect remote structural similarity that sequence alignment misses.

The Foldseek neighbor list gives the closest experimentally determined structures in the PDB, ranked by structural alignment. TM-score near 1 means near-identical fold; near 0.3 means only rough topology match. This is how one finds what a novel AlphaFold prediction most resembles in the solved-structure universe.

— Confidence and disorder —

For AlphaFold models, the B-factor field carries pLDDT — the model's own estimate of local accuracy on a 0–100 scale. Regions with pLDDT<50 should be treated as essentially unmodeled; they often correspond to intrinsically disordered segments.

Crystallographic B-factors measure how much each atom's electron density is smeared out, in Å². They rise in mobile loops and surface residues and fall in the buried interior. In AlphaFold models this column is repurposed to hold pLDDT instead.

Predicted Aligned Error (PAE) is an AlphaFold confidence matrix: entry (i, j) is the expected error in the position of residue j, in ångströms, when the prediction is superimposed on the true structure at residue i. Low PAE within a block of residues means that block is internally rigid and well-predicted; high PAE between two blocks means their relative placement is uncertain even if each block individually is confident.